Protein AF-A0A3B5LTK3-F1 (afdb_monomer)

pLDDT: mean 73.76, std 23.17, range [30.05, 98.69]

Sequence (297 aa):
FLFSELRKVPQKSETKRYSEIFRDFDNLDLSLISSGPSVISGFIPKCTEPTVMLMYSLTAQEADLALFRCEDGVETALQYAKMWCRYAKDLLAWMEKRISLGEFIKNLKQGGSREMMPLQYIYTMTLEQDIKNSLTSRRTSELLQNRCYQALADKRTEIDKWRREFKDQWARAQRKMSDAVTALKKAKHQYFQRCDELEKAKAVSAKAVDDTVGVKTLDKRRKSKDEAQSKVLETELLYRQCVSDAKLTQDELVKSKERIITHTRKLICQGDNLLKEVGRSPHYPLYPRPSRIRSEQ

InterPro domains:
  IPR027267 AH/BAR domain superfamily [G3DSA:1.20.1270.60] (59-283)
  IPR027267 AH/BAR domain superfamily [SSF103657] (73-278)
  IPR031160 F-BAR domain [PS51741] (61-297)
  IPR051025 Rho GTPase-activating [PTHR15228] (83-224)
  IPR054713 GMIP/FCHO2-like, FCH domain [PF22699] (115-278)

Solvent-accessible surface area (backbone atoms only — not comparable to full-atom values): 17145 Å² total; per-residue (Å²): 135,87,82,88,82,89,78,82,77,84,83,72,82,75,75,71,55,73,70,58,54,52,55,64,42,54,56,48,48,53,61,51,53,76,72,52,95,74,90,72,89,72,88,73,80,80,87,73,81,59,67,77,63,50,62,76,76,42,55,77,64,56,44,48,53,53,34,69,73,38,90,62,19,53,60,53,47,47,50,51,53,52,51,51,41,50,52,52,49,57,49,49,58,54,51,50,55,55,54,53,54,58,52,52,64,61,62,63,72,77,73,79,93,76,80,95,59,90,67,44,70,61,54,49,51,52,50,52,50,52,52,49,53,56,46,55,63,43,51,58,49,52,54,51,51,52,51,50,50,50,55,51,51,51,48,39,53,52,50,54,50,52,46,52,53,45,51,52,52,49,55,52,42,53,48,56,39,54,52,32,50,50,50,29,54,50,30,47,53,51,26,53,52,32,48,54,52,36,51,51,49,52,52,53,56,58,64,54,66,79,50,95,65,62,74,76,56,51,57,58,48,53,53,55,48,52,51,36,51,49,53,29,54,54,31,46,53,52,27,56,48,30,52,51,50,34,52,53,41,48,54,50,39,51,54,48,50,54,51,46,39,53,48,51,50,52,53,49,52,54,48,52,51,51,52,51,54,50,46,66,36,92,91,35,65,85,56,84,72,79,77,79,75,77,77,86,125

Organism: NCBI:txid32473

Structure (mmCIF, N/CA/C/O backbone):
data_AF-A0A3B5LTK3-F1
#
_entry.id   AF-A0A3B5LTK3-F1
#
loop_
_atom_site.group_PDB
_atom_site.id
_atom_site.type_symbol
_atom_site.label_atom_id
_atom_site.label_alt_id
_atom_site.label_comp_id
_atom_site.label_asym_id
_atom_site.label_entity_id
_atom_site.label_seq_id
_atom_site.pdbx_PDB_ins_code
_atom_site.Cartn_x
_atom_site.Cartn_y
_atom_site.Cartn_z
_atom_site.occupancy
_atom_site.B_iso_or_equiv
_atom_site.auth_seq_id
_atom_site.auth_comp_id
_atom_site.auth_asym_id
_atom_site.auth_atom_id
_atom_site.pdbx_PDB_model_num
ATOM 1 N N . PHE A 1 1 ? -9.628 51.840 33.825 1.00 31.70 1 PHE A N 1
ATOM 2 C CA . PHE A 1 1 ? -11.045 52.122 33.527 1.00 31.70 1 PHE A CA 1
ATOM 3 C C . PHE A 1 1 ? -11.586 50.923 32.754 1.00 31.70 1 PHE A C 1
ATOM 5 O O . PHE A 1 1 ? -11.123 50.700 31.649 1.00 31.70 1 PHE A O 1
ATOM 12 N N . LEU A 1 2 ? -12.188 49.946 33.452 1.00 30.95 2 LEU A N 1
ATOM 13 C CA . LEU A 1 2 ? -13.654 49.796 33.636 1.00 30.95 2 LEU A CA 1
ATOM 14 C C . LEU A 1 2 ? -14.313 49.431 32.286 1.00 30.95 2 LEU A C 1
ATOM 16 O O . LEU A 1 2 ? -14.145 50.182 31.342 1.00 30.95 2 LEU A O 1
ATOM 20 N N . PHE A 1 3 ? -15.030 48.324 32.076 1.00 30.97 3 PHE A N 1
ATOM 21 C CA . PHE A 1 3 ? -15.847 47.501 32.969 1.00 30.97 3 PHE A CA 1
ATOM 22 C C . PHE A 1 3 ? -16.008 46.072 32.413 1.00 30.97 3 PHE A C 1
ATOM 24 O O . PHE A 1 3 ? -15.847 45.812 31.224 1.00 30.97 3 PHE A O 1
ATOM 31 N N . SER A 1 4 ? -16.362 45.181 33.331 1.00 33.47 4 SER A N 1
ATOM 32 C CA . SER A 1 4 ? -16.766 43.784 33.207 1.00 33.47 4 SER A CA 1
ATOM 33 C C . SER A 1 4 ? -17.923 43.517 32.237 1.00 33.47 4 SER A C 1
ATOM 35 O O . SER A 1 4 ? -18.891 44.263 32.245 1.00 33.47 4 SER A O 1
ATOM 37 N N . GLU A 1 5 ? -17.922 42.347 31.589 1.00 33.16 5 GLU A N 1
ATOM 38 C CA . GLU A 1 5 ? -19.101 41.466 31.584 1.00 33.16 5 GLU A CA 1
ATOM 39 C C . GLU A 1 5 ? -18.699 39.989 31.450 1.00 33.16 5 GLU A C 1
ATOM 41 O O . GLU A 1 5 ? -18.224 39.499 30.425 1.00 33.16 5 GLU A O 1
ATOM 46 N N . LEU A 1 6 ? -18.922 39.278 32.553 1.00 37.50 6 LEU A N 1
ATOM 47 C CA . LEU A 1 6 ? -18.962 37.830 32.674 1.00 37.50 6 LEU A CA 1
ATOM 48 C C . LEU A 1 6 ? -20.130 37.283 31.844 1.00 37.50 6 LEU A C 1
ATOM 50 O O . LEU A 1 6 ? -21.267 37.265 32.315 1.00 37.50 6 LEU A O 1
ATOM 54 N N . ARG A 1 7 ? -19.859 36.740 30.654 1.00 33.72 7 ARG A N 1
ATOM 55 C CA . ARG A 1 7 ? -20.806 35.825 30.005 1.00 33.72 7 ARG A CA 1
ATOM 56 C C . ARG A 1 7 ? -20.523 34.399 30.476 1.00 33.72 7 ARG A C 1
ATOM 58 O O . ARG A 1 7 ? -19.663 33.702 29.945 1.00 33.72 7 ARG A O 1
ATOM 65 N N . LYS A 1 8 ? -21.248 33.983 31.520 1.00 34.81 8 LYS A N 1
ATOM 66 C CA . LYS A 1 8 ? -21.376 32.580 31.939 1.00 34.81 8 LYS A CA 1
ATOM 67 C C . LYS A 1 8 ? -21.872 31.753 30.748 1.00 34.81 8 LYS A C 1
ATOM 69 O O . LYS A 1 8 ? -23.017 31.907 30.331 1.00 34.81 8 LYS A O 1
ATOM 74 N N . VAL A 1 9 ? -21.032 30.865 30.224 1.00 32.25 9 VAL A N 1
ATOM 75 C CA . VAL A 1 9 ? -21.474 29.778 29.342 1.00 32.25 9 VAL A CA 1
ATOM 76 C C . VAL A 1 9 ? -22.051 28.681 30.242 1.00 32.25 9 VAL A C 1
ATOM 78 O O . VAL A 1 9 ? -21.341 28.216 31.137 1.00 32.25 9 VAL A O 1
ATOM 81 N N . PRO A 1 10 ? -23.317 28.261 30.078 1.00 32.16 10 PRO A N 1
ATOM 82 C CA . PRO A 1 10 ? -23.836 27.137 30.834 1.00 32.16 10 PRO A CA 1
ATOM 83 C C . PRO A 1 10 ? -23.205 25.857 30.281 1.00 32.16 10 PRO A C 1
ATOM 85 O O . PRO A 1 10 ? -23.542 25.394 29.193 1.00 32.16 10 PRO A O 1
ATOM 88 N N . GLN A 1 11 ? -22.282 25.280 31.045 1.00 37.75 11 GLN A N 1
ATOM 89 C CA . GLN A 1 11 ? -21.786 23.927 30.838 1.00 37.75 11 GLN A CA 1
ATOM 90 C C . GLN A 1 11 ? -22.917 22.957 31.222 1.00 37.75 11 GLN A C 1
ATOM 92 O O . GLN A 1 11 ? -23.017 22.507 32.360 1.00 37.75 11 GLN A O 1
ATOM 97 N N . LYS A 1 12 ? -23.835 22.684 30.289 1.00 30.05 12 LYS A N 1
ATOM 98 C CA . LYS A 1 12 ? -24.731 21.530 30.394 1.00 30.05 12 LYS A CA 1
ATOM 99 C C . LYS A 1 12 ? -24.005 20.337 29.788 1.00 30.05 12 LYS A C 1
ATOM 101 O O . LYS A 1 12 ? -23.939 20.187 28.573 1.00 30.05 12 LYS A O 1
ATOM 106 N N . SER A 1 13 ? -23.449 19.494 30.650 1.00 37.97 13 SER A N 1
ATOM 107 C CA . SER A 1 13 ? -23.173 18.098 30.333 1.00 37.97 13 SER A CA 1
ATOM 108 C C . SER A 1 13 ? -24.512 17.396 30.097 1.00 37.97 13 SER A C 1
ATOM 110 O O . SER A 1 13 ? -25.086 16.782 30.996 1.00 37.97 13 SER A O 1
ATOM 112 N N . GLU A 1 14 ? -25.056 17.529 28.886 1.00 35.44 14 GLU A N 1
ATOM 113 C CA . GLU A 1 14 ? -26.173 16.695 28.462 1.00 35.44 14 GLU A CA 1
ATOM 114 C C . GLU A 1 14 ? -25.676 15.254 28.437 1.00 35.44 14 GLU A C 1
ATOM 116 O O . GLU A 1 14 ? -24.938 14.810 27.559 1.00 35.44 14 GLU A O 1
ATOM 121 N N . THR A 1 15 ? -26.032 14.535 29.494 1.00 43.31 15 THR A N 1
ATOM 122 C CA . THR A 1 15 ? -25.840 13.098 29.581 1.00 43.31 15 THR A CA 1
ATOM 123 C C . THR A 1 15 ? -26.814 12.516 28.565 1.00 43.31 15 THR A C 1
ATOM 125 O O . THR A 1 15 ? -27.995 12.355 28.873 1.00 43.31 15 THR A O 1
ATOM 128 N N . LYS A 1 16 ? -26.347 12.327 27.320 1.00 37.22 16 LYS A N 1
ATOM 129 C CA . LYS A 1 16 ? -27.148 11.771 26.222 1.00 37.22 16 LYS A CA 1
ATOM 130 C C . LYS A 1 16 ? -27.915 10.558 26.740 1.00 37.22 16 LYS A C 1
ATOM 132 O O . LYS A 1 16 ? -27.330 9.671 27.371 1.00 37.22 16 LYS A O 1
ATOM 137 N N . ARG A 1 17 ? -29.230 10.525 26.505 1.00 45.47 17 ARG A N 1
ATOM 138 C CA . ARG A 1 17 ? -30.055 9.364 26.861 1.00 45.47 17 ARG A CA 1
ATOM 139 C C . ARG A 1 17 ? -29.463 8.138 26.167 1.00 45.47 17 ARG A C 1
ATOM 141 O O . ARG A 1 17 ? -29.093 8.219 25.000 1.00 45.47 17 ARG A O 1
ATOM 148 N N . TYR A 1 18 ? -29.432 6.999 26.861 1.00 44.84 18 TYR A N 1
ATOM 149 C CA . TYR A 1 18 ? -28.962 5.715 26.323 1.00 44.84 18 TYR A CA 1
ATOM 150 C C . TYR A 1 18 ? -29.466 5.459 24.883 1.00 44.84 18 TYR A C 1
ATOM 152 O O . TYR A 1 18 ? -28.689 5.055 24.028 1.00 44.84 18 TYR A O 1
ATOM 160 N N . SER A 1 19 ? -30.721 5.818 24.575 1.00 40.97 19 SER A N 1
ATOM 161 C CA . SER A 1 19 ? -31.354 5.722 23.246 1.00 40.97 19 SER A CA 1
ATOM 162 C C . SER A 1 19 ? -30.701 6.530 22.113 1.00 40.97 19 SER A C 1
ATOM 164 O O . SER A 1 19 ? -30.773 6.118 20.959 1.00 40.97 19 SER A O 1
ATOM 166 N N . GLU A 1 20 ? -30.088 7.677 22.402 1.00 46.59 20 GLU A N 1
ATOM 167 C CA . GLU A 1 20 ? -29.418 8.516 21.393 1.00 46.59 20 GLU A CA 1
ATOM 168 C C . GLU A 1 20 ? -28.028 7.983 21.057 1.00 46.59 20 GLU A C 1
ATOM 170 O O . GLU A 1 20 ? -27.613 8.023 19.902 1.00 46.59 20 GLU A O 1
ATOM 175 N N . ILE A 1 21 ? -27.355 7.390 22.049 1.00 54.25 21 ILE A N 1
ATOM 176 C CA . ILE A 1 21 ? -26.118 6.641 21.835 1.00 54.25 21 ILE A CA 1
ATOM 177 C C . ILE A 1 21 ? -26.410 5.477 20.879 1.00 54.25 21 ILE A C 1
ATOM 179 O O . ILE A 1 21 ? -25.727 5.340 19.877 1.00 54.25 21 ILE A O 1
ATOM 183 N N . PHE A 1 22 ? -27.475 4.699 21.094 1.00 47.91 22 PHE A N 1
ATOM 184 C CA . PHE A 1 22 ? -27.806 3.574 20.205 1.00 47.91 22 PHE A CA 1
ATOM 185 C C . PHE A 1 22 ? -28.017 3.978 18.731 1.00 47.91 22 PHE A C 1
ATOM 187 O O . PHE A 1 22 ? -27.517 3.292 17.844 1.00 47.91 22 PHE A O 1
ATOM 194 N N . ARG A 1 23 ? -28.660 5.123 18.450 1.00 53.34 23 ARG A N 1
ATOM 195 C CA . ARG A 1 23 ? -28.885 5.598 17.067 1.00 53.34 23 ARG A CA 1
ATOM 196 C C . ARG A 1 23 ? -27.625 6.103 16.367 1.00 53.34 23 ARG A C 1
ATOM 198 O O . ARG A 1 23 ? -27.423 5.799 15.193 1.00 53.34 23 ARG A O 1
ATOM 205 N N . ASP A 1 24 ? -26.778 6.850 17.073 1.00 48.75 24 ASP A N 1
ATOM 206 C CA . ASP A 1 24 ? -25.480 7.283 16.534 1.00 48.75 24 ASP A CA 1
ATOM 207 C C . ASP A 1 24 ? -24.588 6.059 16.218 1.00 48.75 24 ASP A C 1
ATOM 209 O O . ASP A 1 24 ? -23.753 6.100 15.313 1.00 48.75 24 ASP A O 1
ATOM 213 N N . PHE A 1 25 ? -24.793 4.953 16.942 1.00 50.06 25 PHE A N 1
ATOM 214 C CA . PHE A 1 25 ? -24.051 3.704 16.798 1.00 50.06 25 PHE A CA 1
ATOM 215 C C . PHE A 1 25 ? -24.537 2.800 15.661 1.00 50.06 25 PHE A C 1
ATOM 217 O O . PHE A 1 25 ? -23.684 2.279 14.949 1.00 50.06 25 PHE A O 1
ATOM 224 N N . ASP A 1 26 ? -25.844 2.637 15.438 1.00 49.34 26 ASP A N 1
ATOM 225 C CA . ASP A 1 26 ? -26.351 1.845 14.300 1.00 49.34 26 ASP A CA 1
ATOM 226 C C . ASP A 1 2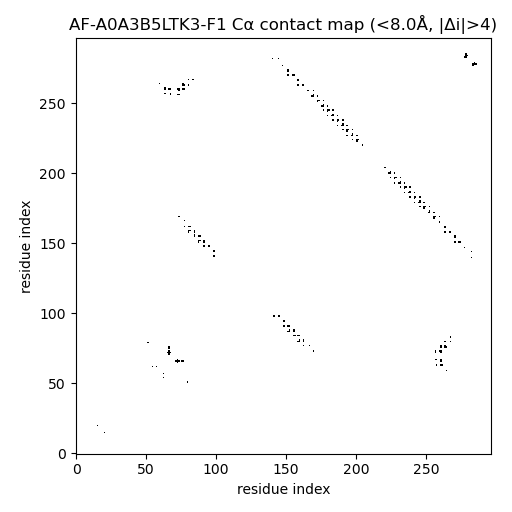6 ? -25.918 2.453 12.955 1.00 49.34 26 ASP A C 1
ATOM 228 O O . ASP A 1 26 ? -25.558 1.734 12.025 1.00 49.34 26 ASP A O 1
ATOM 232 N N . ASN A 1 27 ? -25.844 3.786 12.872 1.00 46.47 27 ASN A N 1
ATOM 233 C CA . ASN A 1 27 ? -25.298 4.484 11.706 1.00 46.47 27 ASN A CA 1
ATOM 234 C C . ASN A 1 27 ? -23.791 4.232 11.512 1.00 46.47 27 ASN A C 1
ATOM 236 O O . ASN A 1 27 ? -23.323 4.122 10.377 1.00 46.47 27 ASN A O 1
ATOM 240 N N . LEU A 1 28 ? -23.026 4.115 12.603 1.00 51.28 28 LEU A N 1
ATOM 241 C CA . LEU A 1 28 ? -21.598 3.800 12.545 1.00 51.28 28 LEU A CA 1
ATOM 242 C C . LEU A 1 28 ? -21.368 2.328 12.165 1.00 51.28 28 LEU A C 1
ATOM 244 O O . LEU A 1 28 ? -20.508 2.060 11.329 1.00 51.28 28 LEU A O 1
ATOM 248 N N . ASP A 1 29 ? -22.162 1.398 12.708 1.00 42.66 29 ASP A N 1
ATOM 249 C CA . ASP A 1 29 ? -22.140 -0.029 12.353 1.00 42.66 29 ASP A CA 1
ATOM 250 C C . ASP A 1 29 ? -22.522 -0.224 10.873 1.00 42.66 29 ASP A C 1
ATOM 252 O O . ASP A 1 29 ? -21.823 -0.932 10.160 1.00 42.66 29 ASP A O 1
ATOM 256 N N . LEU A 1 30 ? -23.536 0.477 10.350 1.00 41.12 30 LEU A N 1
ATOM 257 C CA . LEU A 1 30 ? -23.880 0.455 8.917 1.00 41.12 30 LEU A CA 1
ATOM 258 C C . LEU A 1 30 ? -22.741 0.989 8.030 1.00 41.12 30 LEU A C 1
ATOM 260 O O . LEU A 1 30 ? -22.470 0.421 6.971 1.00 41.12 30 LEU A O 1
ATOM 264 N N . SER A 1 31 ? -22.026 2.027 8.477 1.00 46.16 31 SER A N 1
ATOM 265 C CA . SER A 1 31 ? -20.853 2.543 7.756 1.00 46.16 31 SER A CA 1
ATOM 266 C C . SER A 1 31 ? -19.642 1.599 7.812 1.00 46.16 31 SER A C 1
ATOM 268 O O . SER A 1 31 ? -18.908 1.502 6.833 1.00 46.16 31 SER A O 1
ATOM 270 N N . LEU A 1 32 ? -19.461 0.858 8.916 1.00 43.69 32 LEU A N 1
ATOM 271 C CA . LEU A 1 32 ? -18.380 -0.121 9.092 1.00 43.69 32 LEU A CA 1
ATOM 272 C C . LEU A 1 32 ? -18.670 -1.454 8.386 1.00 43.69 32 LEU A C 1
ATOM 274 O O . LEU A 1 32 ? -17.754 -2.092 7.866 1.00 43.69 32 LEU A O 1
ATOM 278 N N . ILE A 1 33 ? -19.931 -1.892 8.370 1.00 40.25 33 ILE A N 1
ATOM 279 C CA . ILE A 1 33 ? -20.373 -3.147 7.746 1.00 40.25 33 ILE A CA 1
ATOM 280 C C . ILE A 1 33 ? -20.411 -3.004 6.222 1.00 40.25 33 ILE A C 1
ATOM 282 O O . ILE A 1 33 ? -20.095 -3.966 5.528 1.00 40.25 33 ILE A O 1
ATOM 286 N N . SER A 1 34 ? -20.648 -1.797 5.692 1.00 34.91 34 SER A N 1
ATOM 287 C CA . SER A 1 34 ? -20.418 -1.506 4.268 1.00 34.91 34 SER A CA 1
ATOM 288 C C . SER A 1 34 ? -18.948 -1.674 3.841 1.00 34.91 34 SER A C 1
ATOM 290 O O . SER A 1 34 ? -18.665 -1.636 2.647 1.00 34.91 34 SER A O 1
ATOM 292 N N . SER A 1 35 ? -18.023 -1.852 4.791 1.00 41.09 35 SER A N 1
ATOM 293 C CA . SER A 1 35 ? -16.591 -2.083 4.564 1.00 41.09 35 SER A CA 1
ATOM 294 C C . SER A 1 35 ? -16.089 -3.439 5.100 1.00 41.09 35 SER A C 1
ATOM 296 O O . SER A 1 35 ? -14.900 -3.590 5.379 1.00 41.09 35 SER A O 1
ATOM 298 N N . GLY A 1 36 ? -16.974 -4.434 5.273 1.00 32.59 36 GLY A N 1
ATOM 299 C CA . GLY A 1 36 ? -16.620 -5.789 5.721 1.00 32.59 36 GLY A CA 1
ATOM 300 C C . GLY A 1 36 ? -17.266 -6.898 4.872 1.00 32.59 36 GLY A C 1
ATOM 301 O O . GLY A 1 36 ? -18.391 -6.740 4.404 1.00 32.59 36 GLY A O 1
ATOM 302 N N . PRO A 1 37 ? -16.584 -8.043 4.669 1.00 46.62 37 PRO A N 1
ATOM 303 C CA . PRO A 1 37 ? -16.783 -8.888 3.500 1.00 46.62 37 PRO A CA 1
ATOM 304 C C . PRO A 1 37 ? -18.049 -9.732 3.638 1.00 46.62 37 PRO A C 1
ATOM 306 O O . PRO A 1 37 ? -18.109 -10.663 4.443 1.00 46.62 37 PRO A O 1
ATOM 309 N N . SER A 1 38 ? -19.052 -9.444 2.813 1.00 31.97 38 SER A N 1
ATOM 310 C CA . SER A 1 38 ? -20.119 -10.398 2.521 1.00 31.97 38 SER A CA 1
ATOM 311 C C . SER A 1 38 ? -19.840 -11.044 1.171 1.00 31.97 38 SER A C 1
ATOM 313 O O . SER A 1 38 ? -19.733 -10.403 0.131 1.00 31.97 38 SER A O 1
ATOM 315 N N . VAL A 1 39 ? -19.680 -12.358 1.243 1.00 37.47 39 VAL A N 1
ATOM 316 C CA . VAL A 1 39 ? -19.579 -13.297 0.138 1.00 37.47 39 VAL A CA 1
ATOM 317 C C . VAL A 1 39 ? -20.742 -13.068 -0.832 1.00 37.47 39 VAL A C 1
ATOM 319 O O . VAL A 1 39 ? -21.847 -13.545 -0.603 1.00 37.47 39 VAL A O 1
ATOM 322 N N . ILE A 1 40 ? -20.478 -12.380 -1.941 1.00 34.41 40 ILE A N 1
ATOM 323 C CA . ILE A 1 40 ? -21.217 -12.559 -3.193 1.00 34.41 40 ILE A CA 1
ATOM 324 C C . ILE A 1 40 ? -20.227 -13.147 -4.197 1.00 34.41 40 ILE A C 1
ATOM 326 O O . ILE A 1 40 ? -19.684 -12.493 -5.082 1.00 34.41 40 ILE A O 1
ATOM 330 N N . SER A 1 41 ? -19.975 -14.442 -4.016 1.00 37.84 41 SER A N 1
ATOM 331 C CA . SER A 1 41 ? -19.700 -15.317 -5.147 1.00 37.84 41 SER A CA 1
ATOM 332 C C . SER A 1 41 ? -21.018 -15.458 -5.905 1.00 37.84 41 SER A C 1
ATOM 334 O O . SER A 1 41 ? -21.901 -16.195 -5.473 1.00 37.84 41 SER A O 1
ATOM 336 N N . GLY A 1 42 ? -21.183 -14.701 -6.988 1.00 34.44 42 GLY A N 1
ATOM 337 C CA . GLY A 1 42 ? -22.351 -14.826 -7.855 1.00 34.44 42 GLY A CA 1
ATOM 338 C C . GLY A 1 42 ? -22.714 -13.530 -8.563 1.00 34.44 42 GLY A C 1
ATOM 339 O O . GLY A 1 42 ? -23.425 -12.705 -8.010 1.00 34.44 42 GLY A O 1
ATOM 340 N N . PHE A 1 43 ? -22.276 -13.418 -9.818 1.00 32.72 43 PHE A N 1
ATOM 341 C CA . PHE A 1 43 ? -22.734 -12.441 -10.813 1.00 32.72 43 PHE A CA 1
ATOM 342 C C . PHE A 1 43 ? -22.343 -10.973 -10.593 1.00 32.72 43 PHE A C 1
ATOM 344 O O . PHE A 1 43 ? -23.185 -10.098 -10.432 1.00 32.72 43 PHE A O 1
ATOM 351 N N . ILE A 1 44 ? -21.054 -10.680 -10.774 1.00 31.78 44 ILE A N 1
ATOM 352 C CA . ILE A 1 44 ? -20.633 -9.418 -11.398 1.00 31.78 44 ILE A CA 1
ATOM 353 C C . ILE A 1 44 ? -19.725 -9.799 -12.576 1.00 31.78 44 ILE A C 1
ATOM 355 O O . ILE A 1 44 ? -18.865 -10.670 -12.401 1.00 31.78 44 ILE A O 1
ATOM 359 N N . PRO A 1 45 ? -19.934 -9.254 -13.791 1.00 32.56 45 PRO A N 1
ATOM 360 C CA . PRO A 1 45 ? -19.179 -9.664 -14.966 1.00 32.56 45 PRO A CA 1
ATOM 361 C C . PRO A 1 45 ? -17.694 -9.456 -14.694 1.00 32.56 45 PRO A C 1
ATOM 363 O O . PRO A 1 45 ? -17.302 -8.420 -14.159 1.00 32.56 45 PRO A O 1
ATOM 366 N N . LYS A 1 46 ? -16.868 -10.436 -15.073 1.00 31.56 46 LYS A N 1
ATOM 367 C CA . LYS A 1 46 ? -15.422 -10.261 -15.234 1.00 31.56 46 LYS A CA 1
ATOM 368 C C . LYS A 1 46 ? -15.185 -8.882 -15.863 1.00 31.56 46 LYS A C 1
ATOM 370 O O . LYS A 1 46 ? -15.513 -8.691 -17.032 1.00 31.56 46 LYS A O 1
ATOM 375 N N . CYS A 1 47 ? -14.626 -7.937 -15.104 1.00 35.28 47 CYS A N 1
ATOM 376 C CA . CYS A 1 47 ? -14.112 -6.676 -15.639 1.00 35.28 47 CYS A CA 1
ATOM 377 C C . CYS A 1 47 ? -12.821 -6.969 -16.411 1.00 35.28 47 CYS A C 1
ATOM 379 O O . CYS A 1 47 ? -11.715 -6.596 -16.029 1.00 35.28 47 CYS A O 1
ATOM 381 N N . THR A 1 48 ? -12.975 -7.722 -17.491 1.00 45.03 48 THR A N 1
ATOM 382 C CA . THR A 1 48 ? -12.051 -7.773 -18.609 1.00 45.03 48 THR A CA 1
ATOM 383 C C . THR A 1 48 ? -12.309 -6.509 -19.422 1.00 45.03 48 THR A C 1
ATOM 385 O O . THR A 1 48 ? -13.370 -6.368 -20.014 1.00 45.03 48 THR A O 1
ATOM 388 N N . GLU A 1 49 ? -11.343 -5.590 -19.369 1.00 42.66 49 GLU A N 1
ATOM 389 C CA . GLU A 1 49 ? -11.145 -4.476 -20.310 1.00 42.66 49 GLU A CA 1
ATOM 390 C C . GLU A 1 49 ? -12.329 -3.500 -20.462 1.00 42.66 49 GLU A C 1
ATOM 392 O O . GLU A 1 49 ? -13.112 -3.586 -21.403 1.00 42.66 49 GLU A O 1
ATOM 397 N N . PRO A 1 50 ? -12.461 -2.528 -19.534 1.00 41.94 50 PRO A N 1
ATOM 398 C CA . PRO A 1 50 ? -12.381 -1.122 -19.975 1.00 41.94 50 PRO A CA 1
ATOM 399 C C . PRO A 1 50 ? -11.683 -0.147 -18.993 1.00 41.94 50 PRO A C 1
ATOM 401 O O . PRO A 1 50 ? -11.515 1.029 -19.315 1.00 41.94 50 PRO A O 1
ATOM 404 N N . THR A 1 51 ? -11.222 -0.587 -17.815 1.00 44.62 51 THR A N 1
ATOM 405 C CA . THR A 1 51 ? -10.644 0.325 -16.796 1.00 44.62 51 THR A CA 1
ATOM 406 C C . THR A 1 51 ? -9.274 0.888 -17.196 1.00 44.62 51 THR A C 1
ATOM 408 O O . THR A 1 51 ? -8.969 2.045 -16.921 1.00 44.62 51 THR A O 1
ATOM 411 N N . VAL A 1 52 ? -8.457 0.099 -17.902 1.00 45.31 52 VAL A N 1
ATOM 412 C CA . VAL A 1 52 ? -7.139 0.541 -18.402 1.00 45.31 52 VAL A CA 1
ATOM 413 C C . VAL A 1 52 ? -7.241 1.628 -19.478 1.00 45.31 52 VAL A C 1
ATOM 415 O O . VAL A 1 52 ? -6.372 2.491 -19.549 1.00 45.31 52 VAL A O 1
ATOM 418 N N . MET A 1 53 ? -8.321 1.625 -20.267 1.00 39.97 53 MET A N 1
ATOM 419 C CA . MET A 1 53 ? -8.601 2.637 -21.296 1.00 39.97 53 MET A CA 1
ATOM 420 C C . MET A 1 53 ? -9.081 3.957 -20.675 1.00 39.97 53 MET A C 1
ATOM 422 O O . MET A 1 53 ? -8.634 5.026 -21.079 1.00 39.97 53 MET A O 1
ATOM 426 N N . LEU A 1 54 ? -9.908 3.892 -19.625 1.00 41.81 54 LEU A N 1
ATOM 427 C CA . LEU A 1 54 ? -10.359 5.075 -18.879 1.00 41.81 54 LEU A CA 1
ATOM 428 C C . LEU A 1 54 ? -9.208 5.823 -18.189 1.00 41.81 54 LEU A C 1
ATOM 430 O O . LEU A 1 54 ? -9.233 7.048 -18.106 1.00 41.81 54 LEU A O 1
ATOM 434 N N . MET A 1 55 ? -8.158 5.121 -17.756 1.00 46.94 55 MET A N 1
ATOM 435 C CA . MET A 1 55 ? -7.025 5.756 -17.074 1.00 46.94 55 MET A CA 1
ATOM 436 C C . MET A 1 55 ? -6.180 6.670 -17.983 1.00 46.94 55 MET A C 1
ATOM 438 O O . MET A 1 55 ? -5.457 7.522 -17.471 1.00 46.94 55 MET A O 1
ATOM 442 N N . TYR A 1 56 ? -6.286 6.530 -19.311 1.00 47.44 56 TYR A N 1
ATOM 443 C CA . TYR A 1 56 ? -5.609 7.397 -20.285 1.00 47.44 56 TYR A CA 1
ATOM 444 C C . TYR A 1 56 ? -6.444 8.616 -20.722 1.00 47.44 56 TYR A C 1
ATOM 446 O O . TYR A 1 56 ? -5.883 9.533 -21.323 1.00 47.44 56 TYR A O 1
ATOM 454 N N . SER A 1 57 ? -7.749 8.652 -20.419 1.00 45.72 57 SER A N 1
ATOM 455 C CA . SER A 1 57 ? -8.663 9.749 -20.795 1.00 45.72 57 SER A CA 1
ATOM 456 C C . SER A 1 57 ? -9.101 10.636 -19.626 1.00 45.72 57 SER A C 1
ATOM 458 O O . SER A 1 57 ? -9.669 11.698 -19.863 1.00 45.72 57 SER A O 1
ATOM 460 N N . LEU A 1 58 ? -8.832 10.231 -18.382 1.00 58.72 58 LEU A N 1
ATOM 461 C CA . LEU A 1 58 ? -9.089 11.030 -17.184 1.00 58.72 58 LEU A CA 1
ATOM 462 C C . LEU A 1 58 ? -7.877 11.900 -16.832 1.00 58.72 58 LEU A C 1
ATOM 464 O O . LEU A 1 58 ? -6.722 11.504 -17.014 1.00 58.72 58 LEU A O 1
ATOM 468 N N . THR A 1 59 ? -8.126 13.073 -16.252 1.00 72.75 59 THR A N 1
ATOM 469 C CA . THR A 1 59 ? -7.058 13.827 -15.592 1.00 72.75 59 THR A CA 1
ATOM 470 C C . THR A 1 59 ? -6.495 13.016 -14.420 1.00 72.75 59 THR A C 1
ATOM 472 O O . THR A 1 59 ? -7.170 12.180 -13.815 1.00 72.75 59 THR A O 1
ATOM 475 N N . ALA A 1 60 ? -5.237 13.273 -14.057 1.00 74.81 60 ALA A N 1
ATOM 476 C CA . ALA A 1 60 ? -4.562 12.539 -12.986 1.00 74.81 60 ALA A CA 1
ATOM 477 C C . ALA A 1 60 ? -5.320 12.570 -11.640 1.00 74.81 60 ALA A C 1
ATOM 479 O O . ALA A 1 60 ? -5.238 11.610 -10.881 1.00 74.81 60 ALA A O 1
ATOM 480 N N . GLN A 1 61 ? -6.054 13.652 -11.355 1.00 77.06 61 GLN A N 1
ATOM 481 C CA . GLN A 1 61 ? -6.891 13.769 -10.158 1.00 77.06 61 GLN A CA 1
ATOM 482 C C . GLN A 1 61 ? -8.177 12.945 -10.256 1.00 77.06 61 GLN A C 1
ATOM 484 O O . GLN A 1 61 ? -8.564 12.314 -9.278 1.00 77.06 61 GLN A O 1
ATOM 489 N N . GLU A 1 62 ? -8.831 12.909 -11.416 1.00 82.44 62 GLU A N 1
ATOM 490 C CA . GLU A 1 62 ? -10.054 12.122 -11.604 1.00 82.44 62 GLU A CA 1
ATOM 491 C C . GLU A 1 62 ? -9.771 10.618 -11.515 1.00 82.44 62 GLU A C 1
ATOM 493 O O . GLU A 1 62 ? -10.555 9.881 -10.919 1.00 82.44 62 GLU A O 1
ATOM 498 N N . ALA A 1 63 ? -8.631 10.165 -12.048 1.00 78.50 63 ALA A N 1
ATOM 499 C CA . ALA A 1 63 ? -8.202 8.773 -11.934 1.00 78.50 63 ALA A CA 1
ATOM 500 C C . ALA A 1 63 ? -7.933 8.372 -10.471 1.00 78.50 63 ALA A C 1
ATOM 502 O O . ALA A 1 63 ? -8.379 7.310 -10.033 1.00 78.50 63 ALA A O 1
ATOM 503 N N . ASP A 1 64 ? -7.262 9.236 -9.698 1.00 84.69 64 ASP A N 1
ATOM 504 C CA . ASP A 1 64 ? -7.032 9.012 -8.265 1.00 84.69 64 ASP A CA 1
ATOM 505 C C . ASP A 1 64 ? -8.367 8.951 -7.501 1.00 84.69 64 ASP A C 1
ATOM 507 O O . ASP A 1 64 ? -8.599 8.013 -6.741 1.00 84.69 64 ASP A O 1
ATOM 511 N N . LEU A 1 65 ? -9.286 9.892 -7.756 1.00 86.88 65 LEU A N 1
ATOM 512 C CA . LEU A 1 65 ? -10.614 9.921 -7.129 1.00 86.88 65 LEU A CA 1
ATOM 513 C C . LEU A 1 65 ? -11.449 8.677 -7.454 1.00 86.88 65 LEU A C 1
ATOM 515 O O . LEU A 1 65 ? -12.125 8.148 -6.568 1.00 86.88 65 LEU A O 1
ATOM 519 N N . ALA A 1 66 ? -11.406 8.196 -8.699 1.00 87.25 66 ALA A N 1
ATOM 520 C CA . ALA A 1 66 ? -12.077 6.960 -9.089 1.00 87.25 66 ALA A CA 1
ATOM 521 C C . ALA A 1 66 ? -11.529 5.764 -8.294 1.00 87.25 66 ALA A C 1
ATOM 523 O O . ALA A 1 66 ? -12.300 5.010 -7.702 1.00 87.25 66 ALA A O 1
ATOM 524 N N . LEU A 1 67 ? -10.201 5.645 -8.188 1.00 86.69 67 LEU A N 1
ATOM 525 C CA . LEU A 1 67 ? -9.554 4.583 -7.416 1.00 86.69 67 LEU A CA 1
ATOM 526 C C . LEU A 1 67 ? -9.802 4.714 -5.904 1.00 86.69 67 LEU A C 1
ATOM 528 O O . LEU A 1 67 ? -9.915 3.703 -5.215 1.00 86.69 67 LEU A O 1
ATOM 532 N N . PHE A 1 68 ? -9.946 5.924 -5.360 1.00 87.31 68 PHE A N 1
ATOM 533 C CA . PHE A 1 68 ? -10.296 6.109 -3.946 1.00 87.31 68 PHE A CA 1
ATOM 534 C C . PHE A 1 68 ? -11.693 5.588 -3.614 1.00 87.31 68 PHE A C 1
ATOM 536 O O . PHE A 1 68 ? -11.884 5.017 -2.537 1.00 87.31 68 PHE A O 1
ATOM 543 N N . ARG A 1 69 ? -12.643 5.735 -4.543 1.00 88.94 69 ARG A N 1
ATOM 544 C CA . ARG A 1 69 ? -14.032 5.280 -4.383 1.00 88.94 69 ARG A CA 1
ATOM 545 C C . ARG A 1 69 ? -14.193 3.767 -4.535 1.00 88.94 69 ARG A C 1
ATOM 547 O O . ARG A 1 69 ? -15.119 3.208 -3.961 1.00 88.94 69 ARG A O 1
ATOM 554 N N . CYS A 1 70 ? -13.307 3.103 -5.273 1.00 89.44 70 CYS A N 1
ATOM 555 C CA . CYS A 1 70 ? -13.333 1.649 -5.434 1.00 89.44 70 CYS A CA 1
ATOM 556 C C . CYS A 1 70 ? -12.763 0.935 -4.204 1.00 89.44 70 CYS A C 1
ATOM 558 O O . CYS A 1 70 ? -11.690 1.306 -3.733 1.00 89.44 70 CYS A O 1
ATOM 560 N N . GLU A 1 71 ? -13.423 -0.121 -3.721 1.00 88.56 71 GLU A N 1
ATOM 561 C CA . GLU A 1 71 ? -12.938 -0.945 -2.600 1.00 88.56 71 GLU A CA 1
ATOM 562 C C . GLU A 1 71 ? -11.526 -1.496 -2.885 1.00 88.56 71 GLU A C 1
ATOM 564 O O . GLU A 1 71 ? -10.591 -1.180 -2.149 1.00 88.56 71 GLU A O 1
ATOM 569 N N . ASP A 1 72 ? -11.340 -2.117 -4.056 1.00 91.88 72 ASP A N 1
ATOM 570 C CA . ASP A 1 72 ? -10.068 -2.680 -4.549 1.00 91.88 72 ASP A CA 1
ATOM 571 C C . ASP A 1 72 ? -9.183 -1.664 -5.308 1.00 91.88 72 ASP A C 1
ATOM 573 O O . ASP A 1 72 ? -8.444 -1.993 -6.249 1.00 91.88 72 ASP A O 1
ATOM 577 N N . GLY A 1 73 ? -9.292 -0.377 -4.973 1.00 92.94 73 GLY A N 1
ATOM 578 C CA . GLY A 1 73 ? -8.577 0.692 -5.678 1.00 92.94 73 GLY A CA 1
ATOM 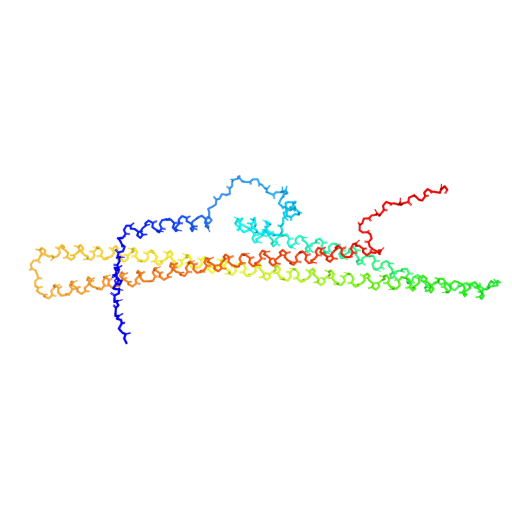579 C C . GLY A 1 73 ? -7.052 0.575 -5.594 1.00 92.94 73 GLY A C 1
ATOM 580 O O . GLY A 1 73 ? -6.347 0.818 -6.577 1.00 92.94 73 GLY A O 1
ATOM 581 N N . VAL A 1 74 ? -6.532 0.162 -4.433 1.00 96.81 74 VAL A N 1
ATOM 582 C CA . VAL A 1 74 ? -5.087 -0.025 -4.221 1.00 96.81 74 VAL A CA 1
ATOM 583 C C . VAL A 1 74 ? -4.584 -1.198 -5.050 1.00 96.81 74 VAL A C 1
ATOM 585 O O . VAL A 1 74 ? -3.588 -1.081 -5.764 1.00 96.81 74 VAL A O 1
ATOM 588 N N . GLU A 1 75 ? -5.295 -2.319 -5.006 1.00 96.75 75 GLU A N 1
ATOM 589 C CA . GLU A 1 75 ? -5.010 -3.526 -5.767 1.00 96.75 75 GLU A CA 1
ATOM 590 C C . GLU A 1 75 ? -4.983 -3.208 -7.259 1.00 96.75 75 GLU A C 1
ATOM 592 O O . GLU A 1 75 ? -4.020 -3.562 -7.938 1.00 96.75 75 GLU A O 1
ATOM 597 N N . THR A 1 76 ? -5.982 -2.476 -7.751 1.00 94.19 76 THR A N 1
ATOM 598 C CA . THR A 1 76 ? -6.080 -2.055 -9.153 1.00 94.19 76 THR A CA 1
ATOM 599 C C . THR A 1 76 ? -4.869 -1.216 -9.573 1.00 94.19 76 THR A C 1
ATOM 601 O O . THR A 1 76 ? -4.223 -1.527 -10.579 1.00 94.19 76 THR A O 1
ATOM 604 N N . ALA A 1 77 ? -4.487 -0.212 -8.776 1.00 94.88 77 ALA A N 1
ATOM 605 C CA . ALA A 1 77 ? -3.305 0.611 -9.043 1.00 94.88 77 ALA A CA 1
ATOM 606 C C . ALA A 1 77 ? -2.009 -0.224 -9.065 1.00 94.88 77 ALA A C 1
ATOM 608 O O . ALA A 1 77 ? -1.180 -0.095 -9.972 1.00 94.88 77 ALA A O 1
ATOM 609 N N . LEU A 1 78 ? -1.839 -1.130 -8.097 1.00 96.88 78 LEU A N 1
ATOM 610 C CA . LEU A 1 78 ? -0.662 -1.996 -8.005 1.00 96.88 78 LEU A CA 1
ATOM 611 C C . LEU A 1 78 ? -0.614 -3.050 -9.121 1.00 96.88 78 LEU A C 1
ATOM 613 O O . LEU A 1 78 ? 0.479 -3.399 -9.579 1.00 96.88 78 LEU A O 1
ATOM 617 N N . GLN A 1 79 ? -1.761 -3.559 -9.587 1.00 96.38 79 GLN A N 1
ATOM 618 C CA . GLN A 1 79 ? -1.819 -4.429 -10.765 1.00 96.38 79 GLN A CA 1
ATOM 619 C C . GLN A 1 79 ? -1.410 -3.671 -12.022 1.00 96.38 79 GLN A C 1
ATOM 621 O O . GLN A 1 79 ? -0.634 -4.197 -12.821 1.00 96.38 79 GLN A O 1
ATOM 626 N N . TYR A 1 80 ? -1.852 -2.425 -12.177 1.00 92.94 80 TYR A N 1
ATOM 627 C CA . TYR A 1 80 ? -1.433 -1.606 -13.305 1.00 92.94 80 TYR A CA 1
ATOM 628 C C . TYR A 1 80 ? 0.084 -1.361 -13.306 1.00 92.94 80 TYR A C 1
ATOM 630 O O . TYR A 1 80 ? 0.746 -1.602 -14.316 1.00 92.94 80 TYR A O 1
ATOM 638 N N . ALA A 1 81 ? 0.678 -1.040 -12.152 1.00 96.25 81 ALA A N 1
ATOM 639 C CA . ALA A 1 81 ? 2.135 -0.952 -12.020 1.00 96.25 81 ALA A CA 1
ATOM 640 C C . ALA A 1 81 ? 2.848 -2.274 -12.374 1.00 96.25 81 ALA A C 1
ATOM 642 O O . ALA A 1 81 ? 3.897 -2.272 -13.017 1.00 96.25 81 ALA A O 1
ATOM 643 N N . LYS A 1 82 ? 2.274 -3.428 -12.002 1.00 97.25 82 LYS A N 1
ATOM 644 C CA . LYS A 1 82 ? 2.806 -4.750 -12.378 1.00 97.25 82 LYS A CA 1
ATOM 645 C C . LYS A 1 82 ? 2.778 -4.964 -13.895 1.00 97.25 82 LYS A C 1
ATOM 647 O O . LYS A 1 82 ? 3.751 -5.482 -14.445 1.00 97.25 82 LYS A O 1
ATOM 652 N N . MET A 1 83 ? 1.686 -4.584 -14.559 1.00 95.88 83 MET A N 1
ATOM 653 C CA . MET A 1 83 ? 1.562 -4.662 -16.018 1.00 95.88 83 MET A CA 1
ATOM 654 C C . MET A 1 83 ? 2.586 -3.759 -16.708 1.00 95.88 83 MET A C 1
ATOM 656 O O . MET A 1 83 ? 3.280 -4.222 -17.611 1.00 95.88 83 MET A O 1
ATOM 660 N N . TRP A 1 84 ? 2.768 -2.532 -16.213 1.00 95.75 84 TRP A N 1
ATOM 661 C CA . TRP A 1 84 ? 3.797 -1.614 -16.703 1.00 95.75 84 TRP A CA 1
ATOM 662 C C . TRP A 1 84 ? 5.202 -2.226 -16.600 1.00 95.75 84 TRP A C 1
ATOM 664 O O . TRP A 1 84 ? 5.951 -2.254 -17.575 1.00 95.75 84 TRP A O 1
ATOM 674 N N . CYS A 1 85 ? 5.549 -2.818 -15.451 1.00 96.62 85 CYS A N 1
ATOM 675 C CA . CYS A 1 85 ? 6.844 -3.480 -15.267 1.00 96.62 85 CYS A CA 1
ATOM 676 C C . CYS A 1 85 ? 7.051 -4.683 -16.197 1.00 96.62 85 CYS A C 1
ATOM 678 O O . CYS A 1 85 ? 8.190 -4.963 -16.581 1.00 96.62 85 CYS A O 1
ATOM 680 N N . ARG A 1 86 ? 5.980 -5.407 -16.547 1.00 95.25 86 ARG A N 1
ATOM 681 C CA . ARG A 1 86 ? 6.033 -6.499 -17.528 1.00 95.25 86 ARG A CA 1
ATOM 682 C C . ARG A 1 86 ? 6.291 -5.955 -18.930 1.00 95.25 86 ARG A C 1
ATOM 684 O O . ARG A 1 86 ? 7.232 -6.408 -19.569 1.00 95.25 86 ARG A O 1
ATOM 691 N N . TYR A 1 87 ? 5.542 -4.938 -19.345 1.00 92.94 87 TYR A N 1
ATOM 692 C CA . TYR A 1 87 ? 5.754 -4.262 -20.623 1.00 92.94 87 TYR A CA 1
ATOM 693 C C . TYR A 1 87 ? 7.192 -3.735 -20.761 1.00 92.94 87 TYR A C 1
ATOM 695 O O . TYR A 1 87 ? 7.877 -4.033 -21.738 1.00 92.94 87 TYR A O 1
ATOM 703 N N . ALA A 1 88 ? 7.701 -3.034 -19.743 1.00 93.31 88 ALA A N 1
ATOM 704 C CA . ALA A 1 88 ? 9.073 -2.534 -19.738 1.00 93.31 88 ALA A CA 1
ATOM 705 C C . ALA A 1 88 ? 10.113 -3.666 -19.805 1.00 93.31 88 ALA A C 1
ATOM 707 O O . ALA A 1 88 ? 11.149 -3.508 -20.443 1.00 93.31 88 ALA A O 1
ATOM 708 N N . LYS A 1 89 ? 9.853 -4.821 -19.176 1.00 94.25 89 LYS A N 1
ATOM 709 C CA . LYS A 1 89 ? 10.737 -5.994 -19.260 1.00 94.25 89 LYS A CA 1
ATOM 710 C C . LYS A 1 89 ? 10.809 -6.530 -20.689 1.00 94.25 89 LYS A C 1
ATOM 712 O O . LYS A 1 89 ? 11.906 -6.805 -21.167 1.00 94.25 89 LYS A O 1
ATOM 717 N N . ASP A 1 90 ? 9.663 -6.667 -21.346 1.00 91.81 90 ASP A N 1
ATOM 718 C CA . ASP A 1 90 ? 9.588 -7.183 -22.713 1.00 91.81 90 ASP A CA 1
ATOM 719 C C . ASP A 1 90 ? 10.277 -6.217 -23.695 1.00 91.81 90 ASP A C 1
ATOM 721 O O . ASP A 1 90 ? 11.033 -6.647 -24.570 1.00 91.81 90 ASP A O 1
ATOM 725 N N . LEU A 1 91 ? 10.120 -4.904 -23.483 1.00 89.94 91 LEU A N 1
ATOM 726 C CA . LEU A 1 91 ? 10.826 -3.875 -24.247 1.00 89.94 91 LEU A CA 1
ATOM 727 C C . LEU A 1 91 ? 12.347 -3.923 -24.030 1.00 89.94 91 LEU A C 1
ATOM 729 O O . LEU A 1 91 ? 13.099 -3.887 -25.001 1.00 89.94 91 LEU A O 1
ATOM 733 N N . LEU A 1 92 ? 12.811 -4.049 -22.783 1.00 90.62 92 LEU A N 1
ATOM 734 C CA . LEU A 1 92 ? 14.239 -4.191 -22.471 1.00 90.62 92 LEU A CA 1
ATOM 735 C C . LEU A 1 92 ? 14.837 -5.434 -23.140 1.00 90.62 92 LEU A C 1
ATOM 737 O O . LEU A 1 92 ? 15.891 -5.333 -23.758 1.00 90.62 92 LEU A O 1
ATOM 741 N N . ALA A 1 93 ? 14.143 -6.575 -23.102 1.00 90.44 93 ALA A N 1
ATOM 742 C CA . ALA A 1 93 ? 14.596 -7.797 -23.769 1.00 90.44 93 ALA A CA 1
ATOM 743 C C . ALA A 1 93 ? 14.710 -7.625 -25.297 1.00 90.44 93 ALA A C 1
ATOM 745 O O . ALA A 1 93 ? 15.605 -8.184 -25.934 1.00 90.44 93 ALA A O 1
ATOM 746 N N . TRP A 1 94 ? 13.818 -6.838 -25.907 1.00 87.31 94 TRP A N 1
ATOM 747 C CA . TRP A 1 94 ? 13.932 -6.470 -27.319 1.00 87.31 94 TRP A CA 1
ATOM 748 C C . TRP A 1 94 ? 15.126 -5.535 -27.587 1.00 87.31 94 TRP A C 1
ATOM 750 O O . TRP A 1 94 ? 15.862 -5.747 -28.554 1.00 87.31 94 TRP A O 1
ATOM 760 N N . MET A 1 95 ? 15.357 -4.538 -26.725 1.00 85.38 95 MET A N 1
ATOM 761 C CA . MET A 1 95 ? 16.505 -3.625 -26.829 1.00 85.38 95 MET A CA 1
ATOM 762 C C . MET A 1 95 ? 17.843 -4.368 -26.684 1.00 85.38 95 MET A C 1
ATOM 764 O O . MET A 1 95 ? 18.765 -4.111 -27.452 1.00 85.38 95 MET A O 1
ATOM 768 N N . GLU A 1 96 ? 17.934 -5.332 -25.766 1.00 83.88 96 GLU A N 1
ATOM 769 C CA . GLU A 1 96 ? 19.128 -6.155 -25.539 1.00 83.88 96 GLU A CA 1
ATOM 770 C C . GLU A 1 96 ? 19.520 -6.947 -26.798 1.00 83.88 96 GLU A C 1
ATOM 772 O O . GLU A 1 96 ? 20.664 -6.876 -27.244 1.00 83.88 96 GLU A O 1
ATOM 777 N N . LYS A 1 97 ? 18.549 -7.583 -27.476 1.00 79.94 97 LYS A N 1
ATOM 778 C CA . LYS A 1 97 ? 18.784 -8.274 -28.762 1.00 79.94 97 LYS A CA 1
ATOM 779 C C . LYS A 1 97 ? 19.344 -7.347 -29.846 1.00 79.94 97 LYS A C 1
ATOM 781 O O . LYS A 1 97 ? 20.176 -7.768 -30.649 1.00 79.94 97 LYS A O 1
ATOM 786 N N . ARG A 1 98 ? 18.885 -6.091 -29.892 1.00 71.56 98 ARG A N 1
ATOM 787 C CA . ARG A 1 98 ? 19.386 -5.080 -30.841 1.00 71.56 98 ARG A CA 1
ATOM 788 C C . ARG A 1 98 ? 20.829 -4.681 -30.538 1.00 71.56 98 ARG A C 1
ATOM 790 O O . ARG A 1 98 ? 21.610 -4.545 -31.478 1.00 71.56 98 ARG A O 1
ATOM 797 N N . ILE A 1 99 ? 21.175 -4.529 -29.260 1.00 72.06 99 ILE A N 1
ATOM 798 C CA . ILE A 1 99 ? 22.541 -4.214 -28.822 1.00 72.06 99 ILE A CA 1
ATOM 799 C C . ILE A 1 99 ? 23.491 -5.361 -29.208 1.00 72.0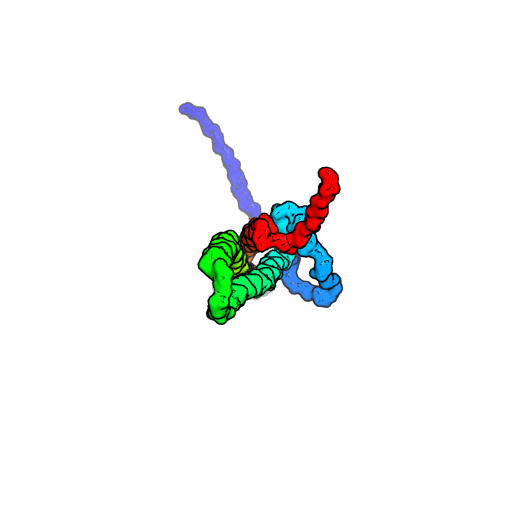6 99 ILE A C 1
ATOM 801 O O . ILE A 1 99 ? 24.492 -5.117 -29.881 1.00 72.06 99 ILE A O 1
ATOM 805 N N . SER A 1 100 ? 23.132 -6.617 -28.915 1.00 69.19 100 SER A N 1
ATOM 806 C CA . SER A 1 100 ? 23.965 -7.789 -29.244 1.00 69.19 100 SER A CA 1
ATOM 807 C C . SER A 1 100 ? 24.204 -7.978 -30.752 1.00 69.19 100 SER A C 1
ATOM 809 O O . SER A 1 100 ? 25.286 -8.396 -31.167 1.00 69.19 100 SER A O 1
ATOM 811 N N . LEU A 1 101 ? 23.231 -7.639 -31.607 1.00 62.53 101 LEU A N 1
ATOM 812 C CA . LEU A 1 101 ? 23.401 -7.702 -33.067 1.00 62.53 101 LEU A CA 1
ATOM 813 C C . LEU A 1 101 ? 24.436 -6.677 -33.578 1.00 62.53 101 LEU A C 1
ATOM 815 O O . LEU A 1 101 ? 25.181 -6.957 -34.520 1.00 62.53 101 LEU A O 1
ATOM 819 N N . GLY A 1 102 ? 24.519 -5.502 -32.943 1.00 60.69 102 GLY A N 1
ATOM 820 C CA . GLY A 1 102 ? 25.543 -4.496 -33.243 1.00 60.69 102 GLY A CA 1
ATOM 821 C C . GLY A 1 102 ? 26.965 -4.994 -32.955 1.00 60.69 102 GLY A C 1
ATOM 822 O O . GLY A 1 102 ? 27.887 -4.740 -33.739 1.00 60.69 102 GLY A O 1
ATOM 823 N N . GLU A 1 103 ? 27.128 -5.767 -31.879 1.00 60.91 103 GLU A N 1
ATOM 824 C CA . GLU A 1 103 ? 28.400 -6.381 -31.482 1.00 60.91 103 GLU A CA 1
ATOM 825 C C . GLU A 1 103 ? 28.823 -7.521 -32.423 1.00 60.91 103 GLU A C 1
ATOM 827 O O . GLU A 1 103 ? 29.996 -7.615 -32.785 1.00 60.91 103 GLU A O 1
ATOM 832 N N . PHE A 1 104 ? 27.884 -8.333 -32.919 1.00 56.69 104 PHE A N 1
ATOM 833 C CA . PHE A 1 104 ? 28.177 -9.397 -33.890 1.00 56.69 104 PHE A CA 1
ATOM 834 C C . PHE A 1 104 ? 28.807 -8.857 -35.191 1.00 56.69 104 PHE A C 1
ATOM 836 O O . PHE A 1 104 ? 29.820 -9.372 -35.666 1.00 56.69 104 PHE A O 1
ATOM 843 N N . ILE A 1 105 ? 28.285 -7.745 -35.724 1.00 58.12 105 ILE A N 1
ATOM 844 C CA . ILE A 1 105 ? 28.826 -7.079 -36.925 1.00 58.12 105 ILE A CA 1
ATOM 845 C C . ILE A 1 105 ? 30.230 -6.500 -36.669 1.00 58.12 105 ILE A C 1
ATOM 847 O O . ILE A 1 105 ? 31.038 -6.378 -37.590 1.00 58.12 105 ILE A O 1
ATOM 851 N N . LYS A 1 106 ? 30.553 -6.130 -35.422 1.00 56.91 106 LYS A N 1
ATOM 852 C CA . LYS A 1 106 ? 31.902 -5.689 -35.031 1.00 56.91 106 LYS A CA 1
ATOM 853 C C . LYS A 1 106 ? 32.907 -6.847 -35.080 1.00 56.91 106 LYS A C 1
ATOM 855 O O . LYS A 1 106 ? 34.036 -6.623 -35.507 1.00 56.91 106 LYS A O 1
ATOM 860 N N . ASN A 1 107 ? 32.487 -8.057 -34.712 1.00 55.12 107 ASN A N 1
ATOM 861 C CA . ASN A 1 107 ? 33.345 -9.246 -34.660 1.00 55.12 107 ASN A CA 1
ATOM 862 C C . ASN A 1 107 ? 33.625 -9.853 -36.046 1.00 55.12 107 ASN A C 1
ATOM 864 O O . ASN A 1 107 ? 34.702 -10.404 -36.260 1.00 55.12 107 ASN A O 1
ATOM 868 N N . LEU A 1 108 ? 32.733 -9.662 -37.027 1.00 54.38 108 LEU A N 1
ATOM 869 C CA . LEU A 1 108 ? 32.968 -10.069 -38.424 1.00 54.38 108 LEU A CA 1
ATOM 870 C C . LEU A 1 108 ? 34.136 -9.315 -39.105 1.00 54.38 108 LEU A C 1
ATOM 872 O O . LEU A 1 108 ? 34.595 -9.722 -40.167 1.00 54.38 108 LEU A O 1
ATOM 876 N N . LYS A 1 109 ? 34.625 -8.216 -38.510 1.00 53.50 109 LYS A N 1
ATOM 877 C CA . LYS A 1 109 ? 35.680 -7.349 -39.070 1.00 53.50 109 LYS A CA 1
ATOM 878 C C . LYS A 1 109 ? 37.109 -7.879 -38.899 1.00 53.50 109 LYS A C 1
ATOM 880 O O . LYS A 1 109 ? 38.033 -7.237 -39.383 1.00 53.50 109 LYS A O 1
ATOM 885 N N . GLN A 1 110 ? 37.311 -8.998 -38.201 1.00 52.41 110 GLN A N 1
ATOM 886 C CA . GLN A 1 110 ? 38.652 -9.537 -37.925 1.00 52.41 110 GLN A CA 1
ATOM 887 C C . GLN A 1 110 ? 39.116 -10.623 -38.912 1.00 52.41 110 GLN A C 1
ATOM 889 O O . GLN A 1 110 ? 40.257 -11.064 -38.827 1.00 52.41 110 GLN A O 1
ATOM 894 N N . GLY A 1 111 ? 38.272 -11.049 -39.859 1.00 49.12 111 GLY A N 1
ATOM 895 C CA . GLY A 1 111 ? 38.609 -12.110 -40.812 1.00 49.12 111 GLY A CA 1
ATOM 896 C C . GLY A 1 111 ? 38.660 -11.611 -42.250 1.00 49.12 111 GLY A C 1
ATOM 897 O O . GLY A 1 111 ? 37.628 -11.565 -42.914 1.00 49.12 111 GLY A O 1
ATOM 898 N N . GLY A 1 112 ? 39.846 -11.269 -42.760 1.00 50.78 112 GLY A N 1
ATOM 899 C CA . GLY A 1 112 ? 39.999 -11.011 -44.192 1.00 50.78 112 GLY A CA 1
ATOM 900 C C . GLY A 1 112 ? 41.337 -10.422 -44.621 1.00 50.78 112 GLY A C 1
ATOM 901 O O . GLY A 1 112 ? 41.370 -9.301 -45.115 1.00 50.78 112 GLY A O 1
ATOM 902 N N . SER A 1 113 ? 42.430 -11.176 -44.494 1.00 49.81 113 SER A N 1
ATOM 903 C CA . SER A 1 113 ? 43.652 -10.905 -45.258 1.00 49.81 113 SER A CA 1
ATOM 904 C C . SER A 1 113 ? 43.407 -11.248 -46.731 1.00 49.81 113 SER A C 1
ATOM 906 O O . SER A 1 113 ? 43.137 -12.407 -47.052 1.00 49.81 113 SER A O 1
ATOM 908 N N . ARG A 1 114 ? 43.482 -10.262 -47.631 1.00 51.91 114 ARG A N 1
ATOM 909 C CA . ARG A 1 114 ? 43.485 -10.489 -49.085 1.00 51.91 114 ARG A CA 1
ATOM 910 C C . ARG A 1 114 ? 44.719 -9.852 -49.721 1.00 51.91 114 ARG A C 1
ATOM 912 O O . ARG A 1 114 ? 45.072 -8.716 -49.413 1.00 51.91 114 ARG A O 1
ATOM 919 N N . GLU A 1 115 ? 45.363 -10.664 -50.549 1.00 50.44 115 GLU A N 1
ATOM 920 C CA . GLU A 1 115 ? 46.654 -10.483 -51.216 1.00 50.44 115 GLU A CA 1
ATOM 921 C C . GLU A 1 115 ? 46.645 -9.392 -52.307 1.00 50.44 115 GLU A C 1
ATOM 923 O O . GLU A 1 115 ? 45.588 -8.957 -52.764 1.00 50.44 115 GLU A O 1
ATOM 928 N N . MET A 1 116 ? 47.852 -8.946 -52.674 1.00 47.62 116 MET A N 1
ATOM 929 C CA . MET A 1 116 ? 48.206 -7.741 -53.446 1.00 47.62 116 MET A CA 1
ATOM 930 C C . MET A 1 116 ? 47.332 -7.426 -54.679 1.00 47.62 116 MET A C 1
ATOM 932 O O . MET A 1 116 ? 47.259 -8.209 -55.623 1.00 47.62 116 MET A O 1
ATOM 936 N N . MET A 1 117 ? 46.777 -6.204 -54.721 1.00 60.56 117 MET A N 1
ATOM 937 C CA . MET A 1 117 ? 46.168 -5.577 -55.909 1.00 60.56 117 MET A CA 1
ATOM 938 C C . MET A 1 117 ? 46.789 -4.191 -56.197 1.00 60.56 117 MET A C 1
ATOM 940 O O . MET A 1 117 ? 47.282 -3.539 -55.275 1.00 60.56 117 MET A O 1
ATOM 944 N N . PRO A 1 118 ? 46.756 -3.680 -57.444 1.00 63.16 118 PRO A N 1
ATOM 945 C CA . PRO A 1 118 ? 47.167 -2.305 -57.750 1.00 63.16 118 PRO A CA 1
ATOM 946 C C . PRO A 1 118 ? 46.312 -1.269 -56.998 1.00 63.16 118 PRO A C 1
ATOM 948 O O . PRO A 1 118 ? 45.128 -1.495 -56.768 1.00 63.16 118 PRO A O 1
ATOM 951 N N . LEU A 1 119 ? 46.900 -0.122 -56.626 1.00 71.38 119 LEU A N 1
ATOM 952 C CA . LEU A 1 119 ? 46.257 0.946 -55.828 1.00 71.38 119 LEU A CA 1
ATOM 953 C C . LEU A 1 119 ? 45.768 0.513 -54.429 1.00 71.38 119 LEU A C 1
ATOM 955 O O . LEU A 1 119 ? 45.010 1.246 -53.789 1.00 71.38 119 LEU A O 1
ATOM 959 N N . GLN A 1 120 ? 46.248 -0.628 -53.917 1.00 76.94 120 GLN A N 1
ATOM 960 C CA . GLN A 1 120 ? 45.889 -1.174 -52.602 1.00 76.94 120 GLN A CA 1
ATOM 961 C C . GLN A 1 120 ? 45.991 -0.140 -51.481 1.00 76.94 120 GLN A C 1
ATOM 963 O O . GLN A 1 120 ? 45.098 -0.074 -50.651 1.00 76.94 120 GLN A O 1
ATOM 968 N N . TYR A 1 121 ? 47.031 0.696 -51.464 1.00 80.81 121 TYR A N 1
ATOM 969 C CA . TYR A 1 121 ? 47.202 1.699 -50.411 1.00 80.81 121 TYR A CA 1
ATOM 970 C C . TYR A 1 121 ? 46.047 2.712 -50.362 1.00 80.81 121 TYR A C 1
ATOM 972 O O . TYR A 1 121 ? 45.493 2.964 -49.294 1.00 80.81 121 TYR A O 1
ATOM 980 N N . ILE A 1 122 ? 45.642 3.249 -51.520 1.00 81.69 122 ILE A N 1
ATOM 981 C CA . ILE A 1 122 ? 44.537 4.214 -51.613 1.00 81.69 122 ILE A CA 1
ATOM 982 C C . ILE A 1 122 ? 43.223 3.523 -51.249 1.00 81.69 122 ILE A C 1
ATOM 984 O O . ILE A 1 122 ? 42.466 4.042 -50.436 1.00 81.69 122 ILE A O 1
ATOM 988 N N . TYR A 1 123 ? 42.987 2.322 -51.782 1.00 77.50 123 TYR A N 1
ATOM 989 C CA . TYR A 1 123 ? 41.795 1.531 -51.482 1.00 77.50 123 TYR A CA 1
ATOM 990 C C . TYR A 1 123 ? 41.673 1.197 -49.985 1.00 77.50 123 TYR A C 1
ATOM 992 O O . TYR A 1 123 ? 40.614 1.405 -49.394 1.00 77.50 123 TYR A O 1
ATOM 1000 N N . THR A 1 124 ? 42.760 0.752 -49.349 1.00 80.88 124 THR A N 1
ATOM 1001 C CA . THR A 1 124 ? 42.815 0.478 -47.907 1.00 80.88 124 THR A CA 1
ATOM 1002 C C . THR A 1 124 ? 42.565 1.746 -47.097 1.00 80.88 124 THR A C 1
ATOM 1004 O O . THR A 1 124 ? 41.721 1.724 -46.210 1.00 80.88 124 THR A O 1
ATOM 1007 N N . MET A 1 125 ? 43.210 2.869 -47.431 1.00 81.88 125 MET A N 1
ATOM 1008 C CA . MET A 1 125 ? 43.004 4.146 -46.736 1.00 81.88 125 MET A CA 1
ATOM 1009 C C . MET A 1 125 ? 41.558 4.649 -46.850 1.00 81.88 125 MET A C 1
ATOM 1011 O O . MET A 1 125 ? 40.978 5.095 -45.859 1.00 81.88 125 MET A O 1
ATOM 1015 N N . THR A 1 126 ? 40.949 4.561 -48.037 1.00 79.19 126 THR A N 1
ATOM 1016 C CA . THR A 1 126 ? 39.544 4.939 -48.243 1.00 79.19 126 THR A CA 1
ATOM 1017 C C . THR A 1 126 ? 38.609 4.022 -47.457 1.00 79.19 126 THR A C 1
ATOM 1019 O O . THR A 1 126 ? 37.734 4.525 -46.756 1.00 79.19 126 THR A O 1
ATOM 1022 N N . LEU A 1 127 ? 38.820 2.700 -47.494 1.00 77.75 127 LEU A N 1
ATOM 1023 C CA . LEU A 1 127 ? 38.038 1.746 -46.704 1.00 77.75 127 LEU A CA 1
ATOM 1024 C C . LEU A 1 127 ? 38.190 1.969 -45.197 1.00 77.75 127 LEU A C 1
ATOM 1026 O O . LEU A 1 127 ? 37.197 1.954 -44.476 1.00 77.75 127 LEU A O 1
ATOM 1030 N N . GLU A 1 128 ? 39.405 2.190 -44.700 1.00 80.12 128 GLU A N 1
ATOM 1031 C CA . GLU A 1 128 ? 39.664 2.480 -43.288 1.00 80.12 128 GLU A CA 1
ATOM 1032 C C . GLU A 1 128 ? 38.965 3.765 -42.843 1.00 80.12 128 GLU A C 1
ATOM 1034 O O . GLU A 1 128 ? 38.362 3.797 -41.766 1.00 80.12 128 GLU A O 1
ATOM 1039 N N . GLN A 1 129 ? 38.988 4.808 -43.676 1.00 79.31 129 GLN A N 1
ATOM 1040 C CA . GLN A 1 129 ? 38.303 6.066 -43.397 1.00 79.31 129 GLN A CA 1
ATOM 1041 C C . GLN A 1 129 ? 36.778 5.900 -43.396 1.00 79.31 129 GLN A C 1
ATOM 1043 O O . GLN A 1 129 ? 36.107 6.444 -42.516 1.00 79.31 129 GLN A O 1
ATOM 1048 N N . ASP A 1 130 ? 36.222 5.109 -44.311 1.00 75.12 130 ASP A N 1
ATOM 1049 C CA . ASP A 1 130 ? 34.783 4.833 -44.378 1.00 75.12 130 ASP A CA 1
ATOM 1050 C C . ASP A 1 130 ? 34.320 3.947 -43.203 1.00 75.12 130 ASP A C 1
ATOM 1052 O O . ASP A 1 130 ? 33.296 4.189 -42.547 1.00 75.12 130 ASP A O 1
ATOM 1056 N N . ILE A 1 131 ? 35.155 2.980 -42.812 1.00 74.62 131 ILE A N 1
ATOM 1057 C CA . ILE A 1 131 ? 34.997 2.196 -41.584 1.00 74.62 131 ILE A CA 1
ATOM 1058 C C . ILE A 1 131 ? 35.059 3.112 -40.350 1.00 74.62 131 ILE A C 1
ATOM 1060 O O . ILE A 1 131 ? 34.248 2.958 -39.437 1.00 74.62 131 ILE A O 1
ATOM 1064 N N . LYS A 1 132 ? 35.974 4.083 -40.298 1.00 74.19 132 LYS A N 1
ATOM 1065 C CA . LYS A 1 132 ? 36.131 5.023 -39.175 1.00 74.19 132 LYS A CA 1
ATOM 1066 C C . LYS A 1 132 ? 34.972 6.023 -39.074 1.00 74.19 132 LYS A C 1
ATOM 1068 O O . LYS A 1 132 ? 34.484 6.280 -37.968 1.00 74.19 132 LYS A O 1
ATOM 1073 N N . ASN A 1 133 ? 34.487 6.536 -40.203 1.00 67.25 133 ASN A N 1
ATOM 1074 C CA . ASN A 1 133 ? 33.318 7.414 -40.280 1.00 67.25 133 ASN A CA 1
ATOM 1075 C C . ASN A 1 133 ? 32.042 6.679 -39.838 1.00 67.25 133 ASN A C 1
ATOM 1077 O O . ASN A 1 133 ? 31.333 7.152 -38.943 1.00 67.25 133 ASN A O 1
ATOM 1081 N N . SER A 1 134 ? 31.801 5.474 -40.368 1.00 62.25 134 SER A N 1
ATOM 1082 C CA . SER A 1 134 ? 30.674 4.627 -39.948 1.00 62.25 134 SER A CA 1
ATOM 1083 C C . SER A 1 134 ? 30.767 4.211 -38.473 1.00 62.25 134 SER A C 1
ATOM 1085 O O . SE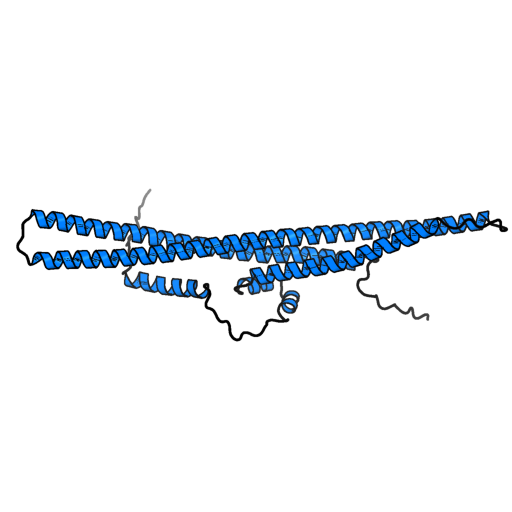R A 1 134 ? 29.754 4.145 -37.778 1.00 62.25 134 SER A O 1
ATOM 1087 N N . LEU A 1 135 ? 31.975 3.991 -37.942 1.00 65.94 135 LEU A N 1
ATOM 1088 C CA . LEU A 1 135 ? 32.205 3.686 -36.526 1.00 65.94 135 LEU A CA 1
ATOM 1089 C C . LEU A 1 135 ? 31.905 4.862 -35.595 1.00 65.94 135 LEU A C 1
ATOM 1091 O O . LEU A 1 135 ? 31.367 4.638 -34.516 1.00 65.94 135 LEU A O 1
ATOM 1095 N N . THR A 1 136 ? 32.250 6.091 -35.973 1.00 60.94 136 THR A N 1
ATOM 1096 C CA . THR A 1 136 ? 32.098 7.261 -35.090 1.00 60.94 136 THR A CA 1
ATOM 1097 C C . THR A 1 136 ? 30.628 7.659 -34.935 1.00 60.94 136 THR A C 1
ATOM 1099 O O . THR A 1 136 ? 30.171 7.864 -33.813 1.00 60.94 136 THR A O 1
ATOM 1102 N N . SER A 1 137 ? 29.862 7.658 -36.033 1.00 60.25 137 SER A N 1
ATOM 1103 C CA . SER A 1 137 ? 28.402 7.856 -36.012 1.00 60.25 137 SER A CA 1
ATOM 1104 C C . SER A 1 137 ? 27.662 6.716 -35.291 1.00 60.25 137 SER A C 1
ATOM 1106 O O . SER A 1 137 ? 26.661 6.934 -34.607 1.00 60.25 137 SER A O 1
ATOM 1108 N N . ARG A 1 138 ? 28.190 5.488 -35.373 1.00 65.69 138 ARG A N 1
ATOM 1109 C CA . ARG A 1 138 ? 27.640 4.325 -34.669 1.00 65.69 138 ARG A CA 1
ATOM 1110 C C . ARG A 1 138 ? 27.941 4.328 -33.167 1.00 65.69 138 ARG A C 1
ATOM 1112 O O . ARG A 1 138 ? 27.040 4.043 -32.389 1.00 65.69 138 ARG A O 1
ATOM 1119 N N . ARG A 1 139 ? 29.154 4.698 -32.742 1.00 67.19 139 ARG A N 1
ATOM 1120 C CA . ARG A 1 139 ? 29.548 4.745 -31.318 1.00 67.19 139 ARG A CA 1
ATOM 1121 C C . ARG A 1 139 ? 28.677 5.696 -30.500 1.00 67.19 139 ARG A C 1
ATOM 1123 O O . ARG A 1 139 ? 28.307 5.371 -29.376 1.00 67.19 139 ARG A O 1
ATOM 1130 N N . THR A 1 140 ? 28.342 6.865 -31.046 1.00 65.19 140 THR A N 1
ATOM 1131 C CA . THR A 1 140 ? 27.446 7.818 -30.373 1.00 65.19 140 THR A CA 1
ATOM 1132 C C . THR A 1 140 ? 26.022 7.271 -30.271 1.00 65.19 140 THR A C 1
ATOM 1134 O O . THR A 1 140 ? 25.392 7.418 -29.224 1.00 65.19 140 THR A O 1
ATOM 1137 N N . SER A 1 141 ? 25.545 6.569 -31.304 1.00 69.06 141 SER A N 1
ATOM 1138 C CA . SER A 1 141 ? 24.262 5.861 -31.273 1.00 69.06 141 SER A CA 1
ATOM 1139 C C . SER A 1 141 ? 24.249 4.750 -30.216 1.00 69.06 141 SER A C 1
ATOM 1141 O O . SER A 1 141 ? 23.374 4.754 -29.360 1.00 69.06 141 SER A O 1
ATOM 1143 N N . GLU A 1 142 ? 25.243 3.858 -30.198 1.00 72.25 142 GLU A N 1
ATOM 1144 C CA . GLU A 1 142 ? 25.374 2.761 -29.221 1.00 72.25 142 GLU A CA 1
ATOM 1145 C C . GLU A 1 142 ? 25.406 3.276 -27.772 1.00 72.25 142 GLU A C 1
ATOM 1147 O O . GLU A 1 142 ? 24.729 2.742 -26.895 1.00 72.25 142 GLU A O 1
ATOM 1152 N N . LEU A 1 143 ? 26.132 4.366 -27.513 1.00 76.06 143 LEU A N 1
ATOM 1153 C CA . LEU A 1 143 ? 26.209 4.961 -26.180 1.00 76.06 143 LEU A CA 1
ATOM 1154 C C . LEU A 1 143 ? 24.863 5.547 -25.724 1.00 76.06 143 LEU A C 1
ATOM 1156 O O . LEU A 1 143 ? 24.481 5.381 -24.565 1.00 76.06 143 LEU A O 1
ATOM 1160 N N . LEU A 1 144 ? 24.117 6.193 -26.626 1.00 76.00 144 LEU A N 1
ATOM 1161 C CA . LEU A 1 144 ? 22.752 6.650 -26.345 1.00 76.00 144 LEU A CA 1
ATOM 1162 C C . LEU A 1 144 ? 21.802 5.468 -26.119 1.00 76.00 144 LEU A C 1
ATOM 1164 O O . LEU A 1 144 ? 20.994 5.505 -25.194 1.00 76.00 144 LEU A O 1
ATOM 1168 N N . GLN A 1 145 ? 21.933 4.401 -26.911 1.00 76.56 145 GLN A N 1
ATOM 1169 C CA . GLN A 1 145 ? 21.139 3.182 -26.765 1.00 76.56 145 GLN A CA 1
ATOM 1170 C C . GLN A 1 145 ? 21.346 2.525 -25.397 1.00 76.56 145 GLN A C 1
ATOM 1172 O O . GLN A 1 145 ? 20.362 2.223 -24.721 1.00 76.56 145 GLN A O 1
ATOM 1177 N N . ASN A 1 146 ? 22.599 2.396 -24.957 1.00 84.00 146 ASN A N 1
ATOM 1178 C CA . ASN A 1 146 ? 22.944 1.849 -23.647 1.00 84.00 146 ASN A CA 1
ATOM 1179 C C . ASN A 1 146 ? 22.430 2.728 -22.498 1.00 84.00 146 ASN A C 1
ATOM 1181 O O . ASN A 1 146 ? 21.909 2.209 -21.513 1.00 84.00 146 ASN A O 1
ATOM 1185 N N . ARG A 1 147 ? 22.502 4.060 -22.631 1.00 86.69 147 ARG A N 1
ATOM 1186 C CA . ARG A 1 147 ? 21.942 4.986 -21.631 1.00 86.69 147 ARG A CA 1
ATOM 1187 C C . ARG A 1 147 ? 20.423 4.866 -21.516 1.00 86.69 147 ARG A C 1
ATOM 1189 O O . ARG A 1 147 ? 19.912 4.804 -20.404 1.00 86.69 147 ARG A O 1
ATOM 1196 N N . CYS A 1 148 ? 19.707 4.807 -22.640 1.00 87.75 148 CYS A N 1
ATOM 1197 C CA . CYS A 1 148 ? 18.255 4.618 -22.646 1.00 87.75 148 CYS A CA 1
ATOM 1198 C C . CYS A 1 148 ? 17.853 3.263 -22.047 1.00 87.75 148 CYS A C 1
ATOM 1200 O O . CYS A 1 148 ? 16.903 3.200 -21.269 1.00 87.75 148 CYS A O 1
ATOM 1202 N N . TYR A 1 149 ? 18.590 2.199 -22.384 1.00 90.56 149 TYR A N 1
ATOM 1203 C CA . TYR A 1 149 ? 18.393 0.871 -21.808 1.00 90.56 149 TYR A CA 1
ATOM 1204 C C . TYR A 1 149 ? 18.556 0.900 -20.285 1.00 90.56 149 TYR A C 1
ATOM 1206 O O . TYR A 1 149 ? 17.646 0.490 -19.566 1.00 90.56 149 TYR A O 1
ATOM 1214 N N . GLN A 1 150 ? 19.674 1.445 -19.794 1.00 93.81 150 GLN A N 1
ATOM 1215 C CA . GLN A 1 150 ? 19.957 1.509 -18.362 1.00 93.81 150 GLN A CA 1
ATOM 1216 C C . GLN A 1 150 ? 18.909 2.345 -17.620 1.00 93.81 150 GLN A C 1
ATOM 1218 O O . GLN A 1 150 ? 18.353 1.884 -16.629 1.00 93.81 150 GLN A O 1
ATOM 1223 N N . ALA A 1 151 ? 18.553 3.521 -18.146 1.00 94.06 151 ALA A N 1
ATOM 1224 C CA . ALA A 1 151 ? 17.553 4.392 -17.533 1.00 94.06 151 ALA A CA 1
ATOM 1225 C C . ALA A 1 151 ? 16.173 3.716 -17.418 1.00 94.06 151 ALA A C 1
ATOM 1227 O O . ALA A 1 151 ? 15.510 3.819 -16.384 1.00 94.06 151 ALA A O 1
ATOM 1228 N N . LEU A 1 152 ? 15.741 2.986 -18.454 1.00 94.44 152 LEU A N 1
ATOM 1229 C CA . LEU A 1 152 ? 14.487 2.234 -18.415 1.00 94.44 152 LEU A CA 1
ATOM 1230 C C . LEU A 1 152 ? 14.568 1.028 -17.463 1.00 94.44 152 LEU A C 1
ATOM 1232 O O . LEU A 1 152 ? 13.602 0.752 -16.746 1.00 94.44 152 LEU A O 1
ATOM 1236 N N . ALA A 1 153 ? 15.698 0.317 -17.439 1.00 96.62 153 ALA A N 1
ATOM 1237 C CA . ALA A 1 153 ? 15.927 -0.805 -16.532 1.00 96.62 153 ALA A CA 1
ATOM 1238 C C . ALA A 1 153 ? 15.870 -0.356 -15.068 1.00 96.62 153 ALA A C 1
ATOM 1240 O O . ALA A 1 153 ? 15.111 -0.930 -14.280 1.00 96.62 153 ALA A O 1
ATOM 1241 N N . ASP A 1 154 ? 16.581 0.719 -14.736 1.00 97.69 154 ASP A N 1
ATOM 1242 C CA . ASP A 1 154 ? 16.588 1.321 -13.407 1.00 97.69 154 ASP A CA 1
ATOM 1243 C C . ASP A 1 154 ? 15.172 1.755 -13.020 1.00 97.69 154 ASP A C 1
ATOM 1245 O O . ASP A 1 154 ? 14.663 1.340 -11.974 1.00 97.69 154 ASP A O 1
ATOM 1249 N N . LYS A 1 155 ? 14.466 2.469 -13.910 1.00 97.69 155 LYS A N 1
ATOM 1250 C CA . LYS A 1 155 ? 13.093 2.915 -13.642 1.00 97.69 155 LYS A CA 1
ATOM 1251 C C . LYS A 1 155 ? 12.128 1.754 -13.405 1.00 97.69 155 LYS A C 1
ATOM 1253 O O . LYS A 1 155 ? 11.317 1.797 -12.482 1.00 97.69 155 LYS A O 1
ATOM 1258 N N . ARG A 1 156 ? 12.224 0.680 -14.193 1.00 97.75 156 ARG A N 1
ATOM 1259 C CA . ARG A 1 156 ? 11.418 -0.534 -13.994 1.00 97.75 156 ARG A CA 1
ATOM 1260 C C . ARG A 1 156 ? 11.676 -1.167 -12.628 1.00 97.75 156 ARG A C 1
ATOM 1262 O O . ARG A 1 156 ? 10.724 -1.576 -11.961 1.00 97.75 156 ARG A O 1
ATOM 1269 N N . THR A 1 157 ? 12.939 -1.278 -12.218 1.00 98.31 157 THR A N 1
ATOM 1270 C CA . THR A 1 157 ? 13.276 -1.872 -10.915 1.00 98.31 157 THR A CA 1
ATOM 1271 C C . THR A 1 157 ? 12.810 -1.003 -9.748 1.00 98.31 157 THR A C 1
ATOM 1273 O O . THR A 1 157 ? 12.290 -1.545 -8.772 1.00 98.31 157 THR A O 1
ATOM 1276 N N . GLU A 1 158 ? 12.892 0.325 -9.871 1.00 98.50 158 GLU A N 1
ATOM 1277 C CA . GLU A 1 158 ? 12.340 1.277 -8.903 1.00 98.50 158 GLU A CA 1
ATOM 1278 C C . GLU A 1 158 ? 10.824 1.087 -8.732 1.00 98.50 158 GLU A C 1
ATOM 1280 O O . GLU A 1 158 ? 10.344 0.938 -7.605 1.00 98.50 158 GLU A O 1
ATOM 1285 N N . ILE A 1 159 ? 10.074 1.037 -9.840 1.00 98.19 159 ILE A N 1
ATOM 1286 C CA . ILE A 1 159 ? 8.615 0.864 -9.807 1.00 98.19 159 ILE A CA 1
ATOM 1287 C C . ILE A 1 159 ? 8.245 -0.479 -9.172 1.00 98.19 159 ILE A C 1
ATOM 1289 O O . ILE A 1 159 ? 7.374 -0.521 -8.303 1.00 98.19 159 ILE A O 1
ATOM 1293 N N . ASP A 1 160 ? 8.903 -1.583 -9.545 1.00 98.50 160 ASP A N 1
ATOM 1294 C CA . ASP A 1 160 ? 8.578 -2.893 -8.964 1.00 98.50 160 ASP A CA 1
ATOM 1295 C C . ASP A 1 160 ? 8.965 -2.997 -7.480 1.00 98.50 160 ASP A C 1
ATOM 1297 O O . ASP A 1 160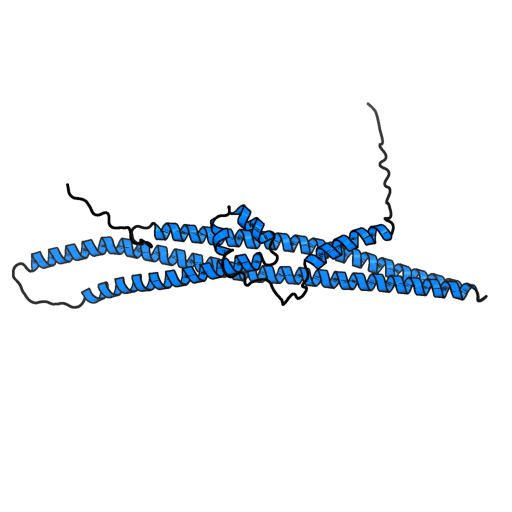 ? 8.246 -3.634 -6.708 1.00 98.50 160 ASP A O 1
ATOM 1301 N N . LYS A 1 161 ? 10.049 -2.333 -7.055 1.00 98.56 161 LYS A N 1
ATOM 1302 C CA . LYS A 1 161 ? 10.422 -2.224 -5.638 1.00 98.56 161 LYS A CA 1
ATOM 1303 C C . LYS A 1 161 ? 9.328 -1.512 -4.843 1.00 98.56 161 LYS A C 1
ATOM 1305 O O . LYS A 1 161 ? 8.817 -2.080 -3.879 1.00 98.56 161 LYS A O 1
ATOM 1310 N N . TRP A 1 162 ? 8.927 -0.313 -5.269 1.00 98.69 162 TRP A N 1
ATOM 1311 C CA . TRP A 1 162 ? 7.872 0.452 -4.597 1.00 98.69 162 TRP A CA 1
ATOM 1312 C C . TRP A 1 162 ? 6.520 -0.253 -4.634 1.00 98.69 162 TRP A C 1
ATOM 1314 O O . TRP A 1 162 ? 5.806 -0.250 -3.639 1.00 98.69 162 TRP A O 1
ATOM 1324 N N . ARG A 1 163 ? 6.183 -0.935 -5.732 1.00 98.56 163 ARG A N 1
ATOM 1325 C CA . ARG A 1 163 ? 4.956 -1.734 -5.833 1.00 98.56 163 ARG A CA 1
ATOM 1326 C C . ARG A 1 163 ? 4.884 -2.826 -4.759 1.00 98.56 163 ARG A C 1
ATOM 1328 O O . ARG A 1 163 ? 3.813 -3.056 -4.202 1.00 98.56 163 ARG A O 1
ATOM 1335 N N . ARG A 1 164 ? 5.994 -3.522 -4.477 1.00 98.44 164 ARG A N 1
ATOM 1336 C CA . ARG A 1 164 ? 6.056 -4.541 -3.409 1.00 98.44 164 ARG A CA 1
ATOM 1337 C C . ARG A 1 164 ? 5.950 -3.899 -2.028 1.00 98.44 164 ARG A C 1
ATOM 1339 O O . ARG A 1 164 ? 5.140 -4.343 -1.226 1.00 98.44 164 ARG A O 1
ATOM 1346 N N . GLU A 1 165 ? 6.685 -2.814 -1.804 1.00 98.62 165 GLU A N 1
ATOM 1347 C CA . GLU A 1 165 ? 6.640 -2.068 -0.543 1.00 98.62 165 GLU A CA 1
ATOM 1348 C C . GLU A 1 165 ? 5.226 -1.542 -0.245 1.00 98.62 165 GLU A C 1
ATOM 1350 O O . GLU A 1 165 ? 4.710 -1.727 0.854 1.00 98.62 165 GLU A O 1
ATOM 1355 N N . PHE A 1 166 ? 4.542 -0.965 -1.235 1.00 98.69 166 PHE A N 1
ATOM 1356 C CA . PHE A 1 166 ? 3.157 -0.518 -1.089 1.00 98.69 166 PHE A CA 1
ATOM 1357 C C . PHE A 1 166 ? 2.185 -1.666 -0.845 1.00 98.69 166 PHE A C 1
ATOM 1359 O O . PHE A 1 166 ? 1.280 -1.517 -0.026 1.00 98.69 166 PHE A O 1
ATOM 1366 N N . LYS A 1 167 ? 2.379 -2.820 -1.494 1.00 98.38 167 LYS A N 1
ATOM 1367 C CA . LYS A 1 167 ? 1.576 -4.016 -1.214 1.00 98.38 167 LYS A CA 1
ATOM 1368 C C . LYS A 1 167 ? 1.704 -4.432 0.255 1.00 98.38 167 LYS A C 1
ATOM 1370 O O . LYS A 1 167 ? 0.700 -4.728 0.899 1.00 98.38 167 LYS A O 1
ATOM 1375 N N . ASP A 1 168 ? 2.918 -4.413 0.794 1.00 98.50 168 ASP A N 1
ATOM 1376 C CA . ASP A 1 168 ? 3.167 -4.783 2.185 1.00 98.50 168 ASP A CA 1
ATOM 1377 C C . ASP A 1 168 ? 2.640 -3.727 3.167 1.00 98.50 168 ASP A C 1
ATOM 1379 O O . ASP A 1 168 ? 2.067 -4.076 4.202 1.00 98.50 168 ASP A O 1
ATOM 1383 N N . GLN A 1 169 ? 2.779 -2.435 2.847 1.00 98.25 169 GLN A N 1
ATOM 1384 C CA . GLN A 1 169 ? 2.192 -1.337 3.625 1.00 98.25 169 GLN A CA 1
ATOM 1385 C C . GLN A 1 169 ? 0.668 -1.428 3.678 1.00 98.25 169 GLN A C 1
ATOM 1387 O O . GLN A 1 169 ? 0.092 -1.291 4.758 1.00 98.25 169 GLN A O 1
ATOM 1392 N N . TRP A 1 170 ? 0.028 -1.708 2.543 1.00 98.31 170 TRP A N 1
ATOM 1393 C CA . TRP A 1 170 ? -1.415 -1.885 2.463 1.00 98.31 170 TRP A CA 1
ATOM 1394 C C . TRP A 1 170 ? -1.883 -3.080 3.293 1.00 98.31 170 TRP A C 1
ATOM 1396 O O . TRP A 1 170 ? -2.737 -2.921 4.162 1.00 98.31 170 TRP A O 1
ATOM 1406 N N . ALA A 1 171 ? -1.230 -4.237 3.146 1.00 98.06 171 ALA A N 1
ATOM 1407 C CA . ALA A 1 171 ? -1.554 -5.426 3.930 1.00 98.06 171 ALA A CA 1
ATOM 1408 C C . ALA A 1 171 ? -1.367 -5.204 5.444 1.00 98.06 171 ALA A C 1
ATOM 1410 O O . ALA A 1 171 ? -2.149 -5.703 6.253 1.00 98.06 171 ALA A O 1
ATOM 1411 N N . ARG A 1 172 ? -0.342 -4.443 5.855 1.00 98.38 172 ARG A N 1
ATOM 1412 C CA . ARG A 1 172 ? -0.152 -4.048 7.261 1.00 98.38 172 ARG A CA 1
ATOM 1413 C C . ARG A 1 172 ? -1.271 -3.127 7.752 1.00 98.38 172 ARG A C 1
ATOM 1415 O O . ARG A 1 172 ? -1.759 -3.335 8.858 1.00 98.38 172 ARG A O 1
ATOM 1422 N N . ALA A 1 173 ? -1.676 -2.138 6.957 1.00 97.69 173 ALA A N 1
ATOM 1423 C CA . ALA A 1 173 ? -2.754 -1.217 7.315 1.00 97.69 173 ALA A CA 1
ATOM 1424 C C . ALA A 1 173 ? -4.110 -1.936 7.429 1.00 97.69 173 ALA A C 1
ATOM 1426 O O . ALA A 1 173 ? -4.813 -1.754 8.419 1.00 97.69 173 ALA A O 1
ATOM 1427 N N . GLN A 1 174 ? -4.433 -2.821 6.481 1.00 96.75 174 GLN A N 1
ATOM 1428 C CA . GLN A 1 174 ? -5.649 -3.640 6.525 1.00 96.75 174 GLN A CA 1
ATOM 1429 C C . GLN A 1 174 ? -5.692 -4.542 7.764 1.00 96.75 174 GLN A C 1
ATOM 1431 O O . GLN A 1 174 ? -6.725 -4.628 8.424 1.00 96.75 174 GLN A O 1
ATOM 1436 N N . ARG A 1 175 ? -4.564 -5.174 8.130 1.00 98.06 175 ARG A N 1
ATOM 1437 C CA . ARG A 1 175 ? -4.481 -5.975 9.364 1.00 98.06 175 ARG A CA 1
ATOM 1438 C C . ARG A 1 175 ? -4.749 -5.136 10.611 1.00 98.06 175 ARG A C 1
ATOM 1440 O O . ARG A 1 175 ? -5.593 -5.522 11.406 1.00 98.06 175 ARG A O 1
ATOM 1447 N N . LYS A 1 176 ? -4.119 -3.962 10.735 1.00 97.94 176 LYS A N 1
ATOM 1448 C CA . LYS A 1 176 ? -4.368 -3.047 11.864 1.00 97.94 176 LYS A CA 1
ATOM 1449 C C . LYS A 1 176 ? -5.847 -2.672 11.995 1.00 97.94 176 LYS A C 1
ATOM 1451 O O . LYS A 1 176 ? -6.373 -2.685 13.102 1.00 97.94 176 LYS A O 1
ATOM 1456 N N . MET A 1 177 ? -6.514 -2.378 10.877 1.00 97.94 177 MET A N 1
ATOM 1457 C CA . MET A 1 177 ? -7.949 -2.088 10.878 1.00 97.94 177 MET A CA 1
ATOM 1458 C C . MET A 1 177 ? -8.773 -3.308 11.321 1.00 97.94 177 MET A C 1
ATOM 1460 O O . MET A 1 177 ? -9.635 -3.193 12.188 1.00 97.94 177 MET A O 1
ATOM 1464 N N . SER A 1 178 ? -8.479 -4.498 10.785 1.00 96.88 178 SER A N 1
ATOM 1465 C CA . SER A 1 178 ? -9.144 -5.749 11.181 1.00 96.88 178 SER A CA 1
ATOM 1466 C C . SER A 1 178 ? -8.992 -6.046 12.678 1.00 96.88 178 SER A C 1
ATOM 1468 O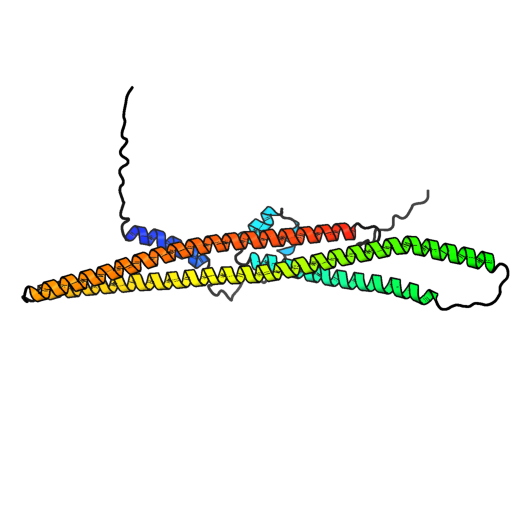 O . SER A 1 178 ? -9.955 -6.446 13.341 1.00 96.88 178 SER A O 1
ATOM 1470 N N . ASP A 1 179 ? -7.799 -5.824 13.227 1.00 98.12 179 ASP A N 1
ATOM 1471 C CA . ASP A 1 179 ? -7.509 -6.022 14.647 1.00 98.12 179 ASP A CA 1
ATOM 1472 C C . ASP A 1 179 ? -8.294 -5.026 15.514 1.00 98.12 179 ASP A C 1
ATOM 1474 O O . ASP A 1 179 ? -8.930 -5.430 16.491 1.00 98.12 179 ASP A O 1
ATOM 1478 N N . ALA A 1 180 ? -8.340 -3.745 15.123 1.00 96.56 180 ALA A N 1
ATOM 1479 C CA . ALA A 1 180 ? -9.115 -2.713 15.815 1.00 96.56 180 ALA A CA 1
ATOM 1480 C C . ALA A 1 180 ? -10.624 -3.013 15.806 1.00 96.56 180 ALA A C 1
ATOM 1482 O O . ALA A 1 180 ? -11.287 -2.921 16.842 1.00 96.56 180 ALA A O 1
ATOM 1483 N N . VAL A 1 181 ? -11.168 -3.459 14.669 1.00 96.75 181 VAL A N 1
ATOM 1484 C CA . VAL A 1 181 ? -12.574 -3.885 14.555 1.00 96.75 181 VAL A CA 1
ATOM 1485 C C . VAL A 1 181 ? -12.857 -5.102 15.437 1.00 96.75 181 VAL A C 1
ATOM 1487 O O . VAL A 1 181 ? -13.902 -5.173 16.088 1.00 96.75 181 VAL A O 1
ATOM 1490 N N . THR A 1 182 ? -11.934 -6.061 15.498 1.00 97.81 182 THR A N 1
ATOM 1491 C CA . THR A 1 182 ? -12.079 -7.254 16.345 1.00 97.81 182 THR A CA 1
ATOM 1492 C C . THR A 1 182 ? -12.055 -6.889 17.831 1.00 97.81 182 THR A C 1
ATOM 1494 O O . THR A 1 182 ? -12.899 -7.361 18.597 1.00 97.81 182 THR A O 1
ATOM 1497 N N . ALA A 1 183 ? -11.144 -6.000 18.239 1.00 97.69 183 ALA A N 1
ATOM 1498 C CA . ALA A 1 183 ? -11.076 -5.474 19.600 1.00 97.69 183 ALA A CA 1
ATOM 1499 C C . ALA A 1 183 ? -12.357 -4.717 19.981 1.00 97.69 183 ALA A C 1
ATOM 1501 O O . ALA A 1 183 ? -12.928 -4.973 21.043 1.00 97.69 183 ALA A O 1
ATOM 1502 N N . LEU A 1 184 ? -12.867 -3.868 19.083 1.00 97.50 184 LEU A N 1
ATOM 1503 C CA . LEU A 1 184 ? -14.126 -3.150 19.265 1.00 97.50 184 LEU A CA 1
ATOM 1504 C C . LEU A 1 184 ? -15.311 -4.102 19.465 1.00 97.50 184 LEU A C 1
ATOM 1506 O O . LEU A 1 184 ? -16.074 -3.937 20.416 1.00 97.50 184 LEU A O 1
ATOM 1510 N N . LYS A 1 185 ? -15.447 -5.131 18.617 1.00 97.62 185 LYS A N 1
ATOM 1511 C CA . LYS A 1 185 ? -16.505 -6.149 18.749 1.00 97.62 185 LYS A CA 1
ATOM 1512 C C . LYS A 1 185 ? -16.429 -6.871 20.095 1.00 97.62 185 LYS A C 1
ATOM 1514 O O . LYS A 1 185 ? -17.456 -7.077 20.741 1.00 97.62 185 LYS A O 1
ATOM 1519 N N . LYS A 1 186 ? -15.218 -7.212 20.547 1.00 98.06 186 LYS A N 1
ATOM 1520 C CA . LYS A 1 186 ? -14.995 -7.851 21.850 1.00 98.06 186 LYS A CA 1
ATOM 1521 C C . LYS A 1 186 ? -15.375 -6.927 23.010 1.00 98.06 186 LYS A C 1
ATOM 1523 O O . LYS A 1 186 ? -16.097 -7.362 23.903 1.00 98.06 186 LYS A O 1
ATOM 1528 N N . ALA A 1 187 ? -14.936 -5.668 22.986 1.00 96.62 187 ALA A N 1
ATOM 1529 C CA . ALA A 1 187 ? -15.261 -4.688 24.022 1.00 96.62 187 ALA A CA 1
ATOM 1530 C C . ALA A 1 187 ? -16.772 -4.398 24.079 1.00 96.62 187 ALA A C 1
ATOM 1532 O O . ALA A 1 187 ? -17.345 -4.363 25.166 1.00 96.62 187 ALA A O 1
ATOM 1533 N N . LYS A 1 188 ? -17.436 -4.299 22.915 1.00 96.38 188 LYS A N 1
ATOM 1534 C CA . LYS A 1 188 ? -18.900 -4.179 22.797 1.00 96.38 188 LYS A CA 1
ATOM 1535 C C . LYS A 1 188 ? -19.598 -5.344 23.495 1.00 96.38 188 LYS A C 1
ATOM 1537 O O . LYS A 1 188 ? -20.453 -5.130 24.348 1.00 96.38 188 LYS A O 1
ATOM 1542 N N . HIS A 1 189 ? -19.209 -6.576 23.162 1.00 97.31 189 HIS A N 1
ATOM 1543 C CA . HIS A 1 189 ? -19.798 -7.774 23.759 1.00 97.31 189 HIS A CA 1
ATOM 1544 C C . HIS A 1 189 ? -19.597 -7.822 25.281 1.00 97.31 189 HIS A C 1
ATOM 1546 O O . HIS A 1 189 ? -20.548 -8.082 26.014 1.00 97.31 189 HIS A O 1
ATOM 1552 N N . GLN A 1 190 ? -18.390 -7.510 25.763 1.00 97.25 190 GLN A N 1
ATOM 1553 C CA . GLN A 1 190 ? -18.092 -7.462 27.197 1.00 97.25 190 GLN A CA 1
ATOM 1554 C C . GLN A 1 190 ? -18.931 -6.413 27.930 1.00 97.25 190 GLN A C 1
ATOM 1556 O O . GLN A 1 190 ? -19.451 -6.702 29.003 1.00 97.25 190 GLN A O 1
ATOM 1561 N N . TYR A 1 191 ? -19.098 -5.221 27.356 1.00 97.19 191 TYR A N 1
ATOM 1562 C CA . TYR A 1 191 ? -19.937 -4.177 27.941 1.00 97.19 191 TYR A CA 1
ATOM 1563 C C . TYR A 1 191 ? -21.393 -4.639 28.102 1.00 97.19 191 TYR A C 1
ATOM 1565 O O . TYR A 1 191 ? -21.940 -4.564 29.202 1.00 97.19 191 TYR A O 1
ATOM 1573 N N . PHE A 1 192 ? -21.998 -5.198 27.047 1.00 95.88 192 PHE A N 1
ATOM 1574 C CA . PHE A 1 192 ? -23.370 -5.717 27.125 1.00 95.88 192 PHE A CA 1
ATOM 1575 C C . PHE A 1 192 ? -23.504 -6.854 28.138 1.00 95.88 192 PHE A C 1
ATOM 1577 O O . PHE A 1 192 ? -24.424 -6.839 28.951 1.00 95.88 192 PHE A O 1
ATOM 1584 N N . GLN A 1 193 ? -22.539 -7.775 28.172 1.00 96.25 193 GLN A N 1
ATOM 1585 C CA . GLN A 1 193 ? -22.514 -8.842 29.169 1.00 96.25 193 GLN A CA 1
ATOM 1586 C C . GLN A 1 193 ? -22.522 -8.284 30.605 1.00 96.25 193 GLN A C 1
ATOM 1588 O O . GLN A 1 193 ? -23.258 -8.782 31.457 1.00 96.25 193 GLN A O 1
ATOM 1593 N N . ARG A 1 194 ? 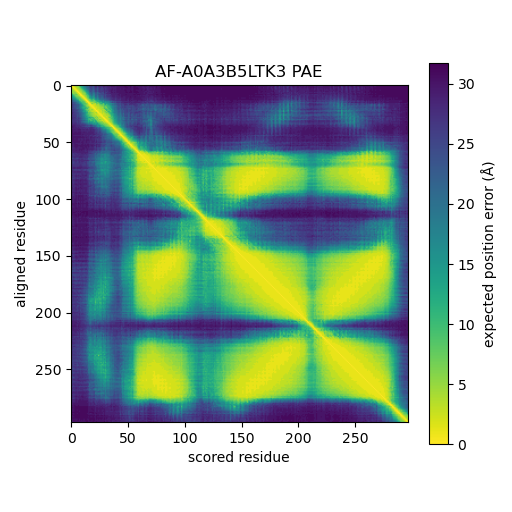-21.744 -7.228 30.886 1.00 94.44 194 ARG A N 1
ATOM 1594 C CA . ARG A 1 194 ? -21.712 -6.599 32.219 1.00 94.44 194 ARG A CA 1
ATOM 1595 C C . ARG A 1 194 ? -22.992 -5.841 32.550 1.00 94.44 194 ARG A C 1
ATOM 1597 O O . ARG A 1 194 ? -23.394 -5.833 33.714 1.00 94.44 194 ARG A O 1
ATOM 1604 N N . CYS A 1 195 ? -23.652 -5.245 31.561 1.00 94.12 195 CYS A N 1
ATOM 1605 C CA . CYS A 1 195 ? -24.970 -4.637 31.742 1.00 94.12 195 CYS A CA 1
ATOM 1606 C C . CYS A 1 195 ? -26.015 -5.680 32.169 1.00 94.12 195 CYS A C 1
ATOM 1608 O O . CYS A 1 195 ? -26.711 -5.460 33.164 1.00 94.12 195 CYS A O 1
ATOM 1610 N N . ASP A 1 196 ? -26.054 -6.834 31.499 1.00 94.12 196 ASP A N 1
ATOM 1611 C CA . ASP A 1 196 ? -26.968 -7.933 31.836 1.00 94.12 196 ASP A CA 1
ATOM 1612 C C . ASP A 1 196 ? -26.679 -8.505 33.236 1.00 94.12 196 ASP A C 1
ATOM 1614 O O . ASP A 1 196 ? -27.591 -8.808 34.009 1.00 94.12 196 ASP A O 1
ATOM 1618 N N . GLU A 1 197 ? -25.400 -8.648 33.602 1.00 91.75 197 GLU A N 1
ATOM 1619 C CA . GLU A 1 197 ? -24.982 -9.080 34.943 1.00 91.75 197 GLU A CA 1
ATOM 1620 C C . GLU A 1 197 ? -25.417 -8.084 36.030 1.00 91.75 197 GLU A C 1
ATOM 1622 O O . GLU A 1 197 ? -25.915 -8.493 37.083 1.00 91.75 197 GLU A O 1
ATOM 1627 N N . LEU A 1 198 ? -25.288 -6.778 35.773 1.00 91.19 198 LEU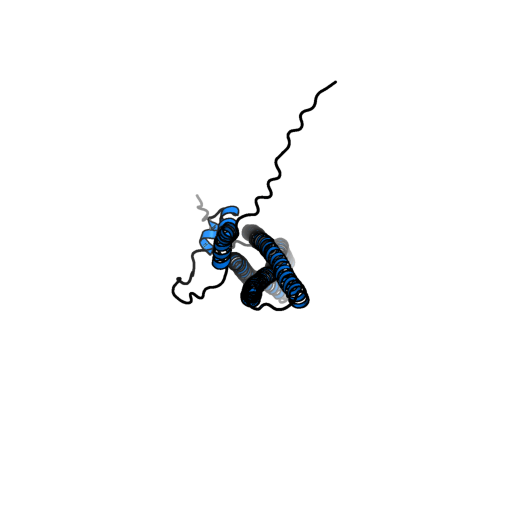 A N 1
ATOM 1628 C CA . LEU A 1 198 ? -25.764 -5.733 36.678 1.00 91.19 198 LEU A CA 1
ATOM 1629 C C . LEU A 1 198 ? -27.291 -5.771 36.833 1.00 91.19 198 LEU A C 1
ATOM 1631 O O . LEU A 1 198 ? -27.800 -5.582 37.942 1.00 91.19 198 LEU A O 1
ATOM 1635 N N . GLU A 1 199 ? -28.034 -6.004 35.753 1.00 91.06 199 GLU A N 1
ATOM 1636 C CA . GLU A 1 199 ? -29.490 -6.147 35.801 1.00 91.06 199 GLU A CA 1
ATOM 1637 C C . GLU A 1 199 ? -29.908 -7.364 36.637 1.00 91.06 199 GLU A C 1
ATOM 1639 O O . GLU A 1 199 ? -30.738 -7.240 37.543 1.00 91.06 199 GLU A O 1
ATOM 1644 N N . LYS A 1 200 ? -29.247 -8.511 36.439 1.00 89.94 200 LYS A N 1
ATOM 1645 C CA . LYS A 1 200 ? -29.447 -9.713 37.265 1.00 89.94 200 LYS A CA 1
ATOM 1646 C C . LYS A 1 200 ? -29.141 -9.446 38.741 1.00 89.94 200 LYS A C 1
ATOM 1648 O O . LYS A 1 200 ? -29.944 -9.807 39.602 1.00 89.94 200 LYS A O 1
ATOM 1653 N N . ALA A 1 201 ? -28.034 -8.767 39.055 1.00 87.25 201 ALA A N 1
ATOM 1654 C CA . ALA A 1 201 ? -27.674 -8.412 40.430 1.00 87.25 201 ALA A CA 1
ATOM 1655 C C . ALA A 1 201 ? -28.707 -7.473 41.086 1.00 87.25 201 ALA A C 1
ATOM 1657 O O . ALA A 1 201 ? -29.051 -7.644 42.259 1.00 87.25 201 ALA A O 1
ATOM 1658 N N . LYS A 1 202 ? -29.257 -6.511 40.329 1.00 86.94 202 LYS A N 1
ATOM 1659 C CA . LYS A 1 202 ? -30.351 -5.640 40.793 1.00 86.94 202 LYS A CA 1
ATOM 1660 C C . LYS A 1 202 ? -31.626 -6.437 41.079 1.00 86.94 202 LYS A C 1
ATOM 1662 O O . LYS A 1 202 ? -32.231 -6.222 42.128 1.00 86.94 202 LYS A O 1
ATOM 1667 N N . ALA A 1 203 ? -32.005 -7.366 40.202 1.00 87.00 203 ALA A N 1
ATOM 1668 C CA . ALA A 1 203 ? -33.188 -8.208 40.384 1.00 87.00 203 ALA A CA 1
ATOM 1669 C C . ALA A 1 203 ? -33.068 -9.134 41.608 1.00 87.00 203 ALA A C 1
ATOM 1671 O O . ALA A 1 203 ? -34.016 -9.256 42.383 1.00 87.00 203 ALA A O 1
ATOM 1672 N N . VAL A 1 204 ? -31.898 -9.747 41.825 1.00 82.62 204 VAL A N 1
ATOM 1673 C CA . VAL A 1 204 ? -31.625 -10.580 43.013 1.00 82.62 204 VAL A CA 1
ATOM 1674 C C . VAL A 1 204 ? -31.682 -9.747 44.295 1.00 82.62 204 VAL A C 1
ATOM 1676 O O . VAL A 1 204 ? -32.287 -10.173 45.276 1.00 82.62 204 VAL A O 1
ATOM 1679 N N . SER A 1 205 ? -31.110 -8.540 44.279 1.00 79.81 205 SER A N 1
ATOM 1680 C CA . SER A 1 205 ? -31.184 -7.619 45.417 1.00 79.81 205 SER A CA 1
ATOM 1681 C C . SER A 1 205 ? -32.630 -7.227 45.745 1.00 79.81 205 SER A C 1
ATOM 1683 O O . SER A 1 205 ? -32.999 -7.240 46.914 1.00 79.81 205 SER A O 1
ATOM 1685 N N . ALA A 1 206 ? -33.464 -6.955 44.731 1.00 79.44 206 ALA A N 1
ATOM 1686 C CA . ALA A 1 206 ? -34.871 -6.591 44.908 1.00 79.44 206 ALA A CA 1
ATOM 1687 C C . ALA A 1 206 ? -35.722 -7.733 45.492 1.00 79.44 206 ALA A C 1
ATOM 1689 O O . ALA A 1 206 ? -36.498 -7.497 46.411 1.00 79.44 206 ALA A O 1
ATOM 1690 N N . LYS A 1 207 ? -35.542 -8.974 45.017 1.00 76.31 207 LYS A N 1
ATOM 1691 C CA . LYS A 1 207 ? -36.268 -10.149 45.541 1.00 76.31 207 LYS A CA 1
ATOM 1692 C C . LYS A 1 207 ? -35.928 -10.457 46.998 1.00 76.31 207 LYS A C 1
ATOM 1694 O O . LYS A 1 207 ? -36.769 -10.941 47.737 1.00 76.31 207 LYS A O 1
ATOM 1699 N N . ALA A 1 208 ? -34.707 -10.149 47.421 1.00 60.78 208 ALA A N 1
ATOM 1700 C CA . ALA A 1 208 ? -34.242 -10.435 48.771 1.00 60.78 208 ALA A CA 1
ATOM 1701 C C . ALA A 1 208 ? -34.671 -9.380 49.818 1.00 60.78 208 ALA A C 1
ATOM 1703 O O . ALA A 1 208 ? -34.321 -9.525 50.991 1.00 60.78 208 ALA A O 1
ATOM 1704 N N . VAL A 1 209 ? -35.352 -8.295 49.415 1.00 57.41 209 VAL A N 1
ATOM 1705 C CA . VAL A 1 209 ? -35.930 -7.277 50.325 1.00 57.41 209 VAL A CA 1
ATOM 1706 C C . VAL A 1 209 ? -37.221 -7.777 50.989 1.00 57.41 209 VAL A C 1
ATOM 1708 O O . VAL A 1 209 ? -37.551 -7.295 52.067 1.00 57.41 209 VAL A O 1
ATOM 1711 N N . ASP A 1 210 ? -37.893 -8.765 50.392 1.00 55.69 210 ASP A N 1
ATOM 1712 C CA . ASP A 1 210 ? -39.119 -9.380 50.928 1.00 55.69 210 ASP A CA 1
ATOM 1713 C C . ASP A 1 210 ? -38.830 -10.358 52.091 1.00 55.69 210 ASP A C 1
ATOM 1715 O O . ASP A 1 210 ? -39.682 -10.614 52.938 1.00 55.69 210 ASP A O 1
ATOM 1719 N N . ASP A 1 211 ? -37.584 -10.837 52.196 1.00 55.88 211 ASP A N 1
ATOM 1720 C CA . ASP A 1 211 ? -37.099 -11.635 53.322 1.00 55.88 211 ASP A CA 1
ATOM 1721 C C . ASP A 1 211 ? -36.565 -10.714 54.434 1.00 55.88 211 ASP A C 1
ATOM 1723 O O . ASP A 1 211 ? -35.529 -10.054 54.282 1.00 55.88 211 ASP A O 1
ATOM 1727 N N . THR A 1 212 ? -37.239 -10.692 55.587 1.00 52.16 212 THR A N 1
ATOM 1728 C CA . THR A 1 212 ? -36.879 -9.927 56.796 1.00 52.16 212 THR A CA 1
ATOM 1729 C C . THR A 1 212 ? -35.567 -10.416 57.437 1.00 52.16 212 THR A C 1
ATOM 1731 O O . THR A 1 212 ? -35.569 -11.000 58.520 1.00 52.16 212 THR A O 1
ATOM 1734 N N . VAL A 1 213 ? -34.416 -10.210 56.787 1.00 54.69 213 VAL A N 1
ATOM 1735 C CA . VAL A 1 213 ? -33.105 -10.697 57.256 1.00 54.69 213 VAL A CA 1
ATOM 1736 C C . VAL A 1 213 ? -32.092 -9.552 57.399 1.00 54.69 213 VAL A C 1
ATOM 1738 O O . VAL A 1 213 ? -31.459 -9.142 56.430 1.00 54.69 213 VAL A O 1
ATOM 1741 N N . GLY A 1 214 ? -31.922 -9.089 58.646 1.00 57.91 214 GLY A N 1
ATOM 1742 C CA . GLY A 1 214 ? -30.745 -8.457 59.282 1.00 57.91 214 GLY A CA 1
ATOM 1743 C C . GLY A 1 214 ? -29.855 -7.441 58.527 1.00 57.91 214 GLY A C 1
ATOM 1744 O O . GLY A 1 214 ? -29.368 -7.678 57.427 1.00 57.91 214 GLY A O 1
ATOM 1745 N N . VAL A 1 215 ? -29.472 -6.358 59.221 1.00 62.06 215 VAL A N 1
ATOM 1746 C CA . VAL A 1 215 ? -28.577 -5.265 58.755 1.00 62.06 215 VAL A CA 1
ATOM 1747 C C . VAL A 1 215 ? -27.274 -5.752 58.083 1.00 62.06 215 VAL A C 1
ATOM 1749 O O . VAL A 1 215 ? -26.860 -5.194 57.070 1.00 62.06 215 VAL A O 1
ATOM 1752 N N . LYS A 1 216 ? -26.656 -6.844 58.564 1.00 61.12 216 LYS A N 1
ATOM 1753 C CA . LYS A 1 216 ? -25.414 -7.409 57.986 1.00 61.12 216 LYS A CA 1
ATOM 1754 C C . LYS A 1 216 ? -25.580 -7.939 56.551 1.00 61.12 216 LYS A C 1
ATOM 1756 O O . LYS A 1 216 ? -24.617 -7.954 55.785 1.00 61.12 216 LYS A O 1
ATOM 1761 N N . THR A 1 217 ? -26.781 -8.371 56.167 1.00 63.00 217 THR A N 1
ATOM 1762 C CA . THR A 1 217 ? -27.083 -8.878 54.818 1.00 63.00 217 THR A CA 1
ATOM 1763 C C . THR A 1 217 ? -27.239 -7.736 53.813 1.00 63.00 217 THR A C 1
ATOM 1765 O O . THR A 1 217 ? -26.872 -7.891 52.649 1.00 63.00 217 THR A O 1
ATOM 1768 N N . LEU A 1 218 ? -27.719 -6.571 54.260 1.00 64.00 218 LEU A N 1
ATOM 1769 C CA . LEU A 1 218 ? -27.897 -5.373 53.433 1.00 64.00 218 LEU A CA 1
ATOM 1770 C C . LEU A 1 218 ? -26.566 -4.751 52.988 1.00 64.00 218 LEU A C 1
ATOM 1772 O O . LEU A 1 218 ? -26.423 -4.428 51.808 1.00 64.00 218 LEU A O 1
ATOM 1776 N N . ASP A 1 219 ? -25.569 -4.653 53.872 1.00 70.06 219 ASP A N 1
ATOM 1777 C CA . ASP A 1 219 ? -24.252 -4.093 53.514 1.00 70.06 219 ASP A CA 1
ATOM 1778 C C . ASP A 1 219 ? -23.515 -4.943 52.473 1.00 70.06 219 ASP A C 1
ATOM 1780 O O . ASP A 1 219 ? -22.954 -4.422 51.504 1.00 70.06 219 ASP A O 1
ATOM 1784 N N . LYS A 1 220 ? -23.575 -6.276 52.605 1.00 72.81 220 LYS A N 1
ATOM 1785 C CA . LYS A 1 220 ? -22.999 -7.198 51.615 1.00 72.81 220 LYS A CA 1
ATOM 1786 C C . LYS A 1 220 ? -23.690 -7.064 50.249 1.00 72.81 220 LYS A C 1
ATOM 1788 O O . LYS A 1 220 ? -23.016 -7.103 49.219 1.00 72.81 220 LYS A O 1
ATOM 1793 N N . ARG A 1 221 ? -25.014 -6.850 50.231 1.00 67.62 221 ARG A N 1
ATOM 1794 C CA . ARG A 1 221 ? -25.799 -6.616 49.002 1.00 67.62 221 ARG A CA 1
ATOM 1795 C C . ARG A 1 221 ? -25.414 -5.300 48.330 1.00 67.62 221 ARG A C 1
ATOM 1797 O O . ARG A 1 221 ? -25.151 -5.300 47.127 1.00 67.62 221 ARG A O 1
ATOM 1804 N N . ARG A 1 222 ? -25.324 -4.208 49.097 1.00 74.62 222 ARG A N 1
ATOM 1805 C CA . ARG A 1 222 ? -24.911 -2.889 48.590 1.00 74.62 222 ARG A CA 1
ATOM 1806 C C . ARG A 1 222 ? -23.532 -2.969 47.933 1.00 74.62 222 ARG A C 1
ATOM 1808 O O . ARG A 1 222 ? -23.395 -2.608 46.771 1.00 74.62 222 ARG A O 1
ATOM 1815 N N . LYS A 1 223 ? -22.577 -3.616 48.608 1.00 81.56 223 LYS A N 1
ATOM 1816 C CA . LYS A 1 223 ? -21.221 -3.837 48.089 1.00 81.56 223 LYS A CA 1
ATOM 1817 C C . LYS A 1 223 ? -21.192 -4.630 46.773 1.00 81.56 223 LYS A C 1
ATOM 1819 O O . LYS A 1 223 ? -20.473 -4.247 45.859 1.00 81.56 223 LYS A O 1
ATOM 1824 N N . SER A 1 224 ? -21.999 -5.689 46.640 1.00 79.00 224 SER A N 1
ATOM 1825 C CA . SER A 1 224 ? -22.060 -6.492 45.402 1.00 79.00 224 SER A CA 1
ATOM 1826 C C . SER A 1 224 ? -22.655 -5.739 44.203 1.00 79.00 224 SER A C 1
ATOM 1828 O O . SER A 1 224 ? -22.199 -5.903 43.072 1.00 79.00 224 SER A O 1
ATOM 1830 N N . LYS A 1 225 ? -23.651 -4.876 44.447 1.00 80.12 225 LYS A N 1
ATOM 1831 C CA . LYS A 1 225 ? -24.248 -4.018 43.418 1.00 80.12 225 LYS A CA 1
ATOM 1832 C C . LYS A 1 225 ? -23.263 -2.939 42.973 1.00 80.12 225 LYS A C 1
ATOM 1834 O O . LYS A 1 225 ? -23.126 -2.725 41.773 1.00 80.12 225 LYS A O 1
ATOM 1839 N N . ASP A 1 226 ? -22.578 -2.300 43.919 1.00 86.38 226 ASP A N 1
ATOM 1840 C CA . ASP A 1 226 ? -21.584 -1.264 43.630 1.00 86.38 226 ASP A CA 1
ATOM 1841 C C . ASP A 1 226 ? -20.393 -1.850 42.845 1.00 86.38 226 ASP A C 1
ATOM 1843 O O . ASP A 1 226 ? -19.913 -1.240 41.891 1.00 86.38 226 ASP A O 1
ATOM 1847 N N . GLU A 1 227 ? -19.973 -3.083 43.155 1.00 89.00 227 GLU A N 1
ATOM 1848 C CA . GLU A 1 227 ? -18.942 -3.798 42.389 1.00 89.00 227 GLU A CA 1
ATOM 1849 C C . GLU A 1 227 ? -19.395 -4.116 40.951 1.00 89.00 227 GLU A C 1
ATOM 1851 O O . GLU A 1 227 ? -18.640 -3.895 40.002 1.00 89.00 227 GLU A O 1
ATOM 1856 N N . ALA A 1 228 ? -20.635 -4.587 40.761 1.00 90.31 228 ALA A N 1
ATOM 1857 C CA . ALA A 1 228 ? -21.194 -4.823 39.427 1.00 90.31 228 ALA A CA 1
ATOM 1858 C C . ALA A 1 228 ? -21.327 -3.519 38.619 1.00 90.31 228 ALA A C 1
ATOM 1860 O O . ALA A 1 228 ? -21.028 -3.497 37.427 1.00 90.31 228 ALA A O 1
ATOM 1861 N N . GLN A 1 229 ? -21.719 -2.415 39.266 1.00 92.38 229 GLN A N 1
ATOM 1862 C CA . GLN A 1 229 ? -21.761 -1.091 38.638 1.00 92.38 229 GLN A CA 1
ATOM 1863 C C . GLN A 1 229 ? -20.367 -0.607 38.227 1.00 92.38 229 GLN A C 1
ATOM 1865 O O . GLN A 1 229 ? -20.207 -0.115 37.112 1.00 92.38 229 GLN A O 1
ATOM 1870 N N . SER A 1 230 ? -19.359 -0.795 39.081 1.00 94.69 230 SER A N 1
ATOM 1871 C CA . SER A 1 230 ? -17.969 -0.451 38.765 1.00 94.69 230 SER A CA 1
ATOM 1872 C C . SER A 1 230 ? -17.466 -1.201 37.522 1.00 94.69 230 SER A C 1
ATOM 1874 O O . SER A 1 230 ? -16.903 -0.593 36.614 1.00 94.69 230 SER A O 1
ATOM 1876 N N . LYS A 1 231 ? -17.776 -2.503 37.403 1.00 95.12 231 LYS A N 1
ATOM 1877 C CA . LYS A 1 231 ? -17.416 -3.324 36.229 1.00 95.12 231 LYS A CA 1
ATOM 1878 C C . LYS A 1 231 ? -18.099 -2.871 34.933 1.00 95.12 231 LYS A C 1
ATOM 1880 O O . LYS A 1 231 ? -17.504 -2.984 33.858 1.00 95.12 231 LYS A O 1
ATOM 1885 N N . VAL A 1 232 ? -19.335 -2.371 35.005 1.00 96.44 232 VAL A N 1
ATOM 1886 C CA . VAL A 1 232 ? -20.009 -1.766 33.842 1.00 96.44 232 VAL A CA 1
ATOM 1887 C C . VAL A 1 232 ? -19.276 -0.502 33.405 1.00 96.44 232 VAL A C 1
ATOM 1889 O O . VAL A 1 232 ? -18.950 -0.380 32.230 1.00 96.44 232 VAL A O 1
ATOM 1892 N N . LEU A 1 233 ? -18.948 0.396 34.340 1.00 95.94 233 LEU A N 1
ATOM 1893 C CA . LEU A 1 233 ? -18.230 1.639 34.030 1.00 95.94 233 LEU A CA 1
ATOM 1894 C C . LEU A 1 233 ? -16.841 1.374 33.423 1.00 95.94 233 LEU A C 1
ATOM 1896 O O . LEU A 1 233 ? -16.453 2.031 32.459 1.00 95.94 233 LEU A O 1
ATOM 1900 N N . GLU A 1 234 ? -16.107 0.390 33.946 1.00 97.12 234 GLU A N 1
ATOM 1901 C CA . GLU A 1 234 ? -14.800 -0.019 33.415 1.00 97.12 234 GLU A CA 1
ATOM 1902 C C . GLU A 1 234 ? -14.904 -0.524 31.966 1.00 97.12 234 GLU A C 1
ATOM 1904 O O . GLU A 1 234 ? -14.162 -0.085 31.084 1.00 97.12 234 GLU A O 1
ATOM 1909 N N . THR A 1 235 ? -15.859 -1.419 31.693 1.00 95.38 235 THR A N 1
ATOM 1910 C CA . THR A 1 235 ? -16.061 -1.962 30.339 1.00 95.38 235 THR A CA 1
ATOM 1911 C C . THR A 1 235 ? -16.652 -0.939 29.368 1.00 95.38 235 THR A C 1
ATOM 1913 O O . THR A 1 235 ? -16.333 -0.982 28.181 1.00 95.38 235 THR A O 1
ATOM 1916 N N . GLU A 1 236 ? -17.439 0.025 29.851 1.00 96.75 236 GLU A N 1
ATOM 1917 C CA . GLU A 1 236 ? -17.919 1.166 29.065 1.00 96.75 236 GLU A CA 1
ATOM 1918 C C . GLU A 1 236 ? -16.761 2.065 28.613 1.00 96.75 236 GLU A C 1
ATOM 1920 O O . GLU A 1 236 ? -16.694 2.453 27.444 1.00 96.75 236 GLU A O 1
ATOM 1925 N N . LEU A 1 237 ? -15.829 2.374 29.522 1.00 97.56 237 LEU A N 1
ATOM 1926 C CA . LEU A 1 237 ? -14.617 3.135 29.212 1.00 97.56 237 LEU A CA 1
ATOM 1927 C C . LEU A 1 237 ? -13.763 2.414 28.166 1.00 97.56 237 LEU A C 1
ATOM 1929 O O . LEU A 1 237 ? -13.380 3.028 27.170 1.00 97.56 237 LEU A O 1
ATOM 1933 N N . LEU A 1 238 ? -13.528 1.110 28.346 1.00 97.19 238 LEU A N 1
ATOM 1934 C CA . LEU A 1 238 ? -12.795 0.297 27.375 1.00 97.19 238 LEU A CA 1
ATOM 1935 C C . LEU A 1 238 ? -13.490 0.286 26.007 1.00 97.19 238 LEU A C 1
ATOM 1937 O O . LEU A 1 238 ? -12.841 0.468 24.980 1.00 97.19 238 LEU A O 1
ATOM 1941 N N . TYR A 1 239 ? -14.813 0.119 25.980 1.00 97.69 239 TYR A N 1
ATOM 1942 C CA . TYR A 1 239 ? -15.581 0.148 24.739 1.00 97.69 239 TYR A CA 1
ATOM 1943 C C . TYR A 1 239 ? -15.466 1.499 24.022 1.00 97.69 239 TYR A C 1
ATOM 1945 O O . TYR A 1 239 ? -15.177 1.532 22.825 1.00 97.69 239 TYR A O 1
ATOM 1953 N N . ARG A 1 240 ? -15.607 2.620 24.744 1.00 97.56 240 ARG A N 1
ATOM 1954 C CA . ARG A 1 240 ? -15.411 3.970 24.185 1.00 97.56 240 ARG A CA 1
ATOM 1955 C C . ARG A 1 240 ? -13.996 4.184 23.647 1.00 97.56 240 ARG A C 1
ATOM 1957 O O . ARG A 1 240 ? -13.840 4.823 22.602 1.00 97.56 240 ARG A O 1
ATOM 1964 N N . GLN A 1 241 ? -12.987 3.639 24.324 1.00 97.88 241 GLN A N 1
ATOM 1965 C CA . GLN A 1 241 ? -11.610 3.673 23.842 1.00 97.88 241 GLN A CA 1
ATOM 1966 C C . GLN A 1 241 ? -11.480 2.906 22.521 1.00 97.88 241 GLN A C 1
ATOM 1968 O O . GLN A 1 241 ? -11.039 3.485 21.533 1.00 97.88 241 GLN A O 1
ATOM 1973 N N . CYS A 1 242 ? -11.972 1.664 22.449 1.00 97.31 242 CYS A N 1
ATOM 1974 C CA . CYS A 1 242 ? -11.921 0.873 21.217 1.00 97.31 242 CYS A CA 1
ATOM 1975 C C . CYS A 1 242 ? -12.678 1.525 20.047 1.00 97.31 242 CYS A C 1
ATOM 1977 O O . CYS A 1 242 ? -12.258 1.387 18.901 1.00 97.31 242 CYS A O 1
ATOM 1979 N N . VAL A 1 243 ? -13.775 2.250 20.304 1.00 97.69 243 VAL A N 1
ATOM 1980 C CA . VAL A 1 243 ? -14.473 3.033 19.263 1.00 97.69 243 VAL A CA 1
ATOM 1981 C C . VAL A 1 243 ? -13.566 4.133 18.716 1.00 97.69 243 VAL A C 1
ATOM 1983 O O . VAL A 1 243 ? -13.520 4.355 17.507 1.00 97.69 243 VAL A O 1
ATOM 1986 N N . SER A 1 244 ? -12.856 4.830 19.600 1.00 97.38 244 SER A N 1
ATOM 1987 C CA . SER A 1 244 ? -11.935 5.902 19.217 1.00 97.38 244 SER A CA 1
ATOM 1988 C C . SER A 1 244 ? -10.746 5.347 18.429 1.00 97.38 244 SER A C 1
ATOM 1990 O O . SER A 1 244 ? -10.414 5.878 17.372 1.00 97.38 244 SER A O 1
ATOM 1992 N N . ASP A 1 245 ? -10.181 4.223 18.872 1.00 96.56 245 ASP A N 1
ATOM 1993 C CA . ASP A 1 245 ? -9.076 3.542 18.190 1.00 96.56 245 ASP A CA 1
ATOM 1994 C C . ASP A 1 245 ? -9.489 3.030 16.798 1.00 96.56 245 ASP A C 1
ATOM 1996 O O . ASP A 1 245 ? -8.748 3.190 15.826 1.00 96.56 245 ASP A O 1
ATOM 2000 N N . ALA A 1 246 ? -10.698 2.471 16.658 1.00 97.25 246 ALA A N 1
ATOM 2001 C CA . ALA A 1 246 ? -11.237 2.041 15.366 1.00 97.25 246 ALA A CA 1
ATOM 2002 C C . ALA A 1 246 ? -11.415 3.217 14.387 1.00 97.25 246 ALA A C 1
ATOM 2004 O O . ALA A 1 246 ? -11.116 3.092 13.203 1.00 97.25 246 ALA A O 1
ATOM 2005 N N . LYS A 1 247 ? -11.847 4.389 14.875 1.00 96.94 247 LYS A N 1
ATOM 2006 C CA . LYS A 1 247 ? -11.948 5.604 14.046 1.00 96.94 247 LYS A CA 1
ATOM 2007 C C . LYS A 1 247 ? -10.575 6.112 13.607 1.00 96.94 247 LYS A C 1
ATOM 2009 O O . LYS A 1 247 ? -10.382 6.401 12.432 1.00 96.94 247 LYS A O 1
ATOM 2014 N N . LEU A 1 248 ? -9.608 6.169 14.525 1.00 97.38 248 LEU A N 1
ATOM 2015 C CA . LEU A 1 248 ? -8.241 6.591 14.205 1.00 97.38 248 LEU A CA 1
ATOM 2016 C C . LEU A 1 248 ? -7.584 5.657 13.180 1.00 97.38 248 LEU A C 1
ATOM 2018 O O . LEU A 1 248 ? -6.992 6.121 12.208 1.00 97.38 248 LEU A O 1
ATOM 2022 N N . THR A 1 249 ? -7.722 4.343 13.362 1.00 96.12 249 THR A N 1
ATOM 2023 C CA . THR A 1 249 ? -7.181 3.349 12.420 1.00 96.12 249 THR A CA 1
ATOM 2024 C C . THR A 1 249 ? -7.869 3.399 11.055 1.00 96.12 249 THR A C 1
ATOM 2026 O O . THR A 1 249 ? -7.191 3.239 10.039 1.00 96.12 249 THR A O 1
ATOM 2029 N N . GLN A 1 250 ? -9.169 3.708 11.002 1.00 96.94 250 GLN A N 1
ATOM 2030 C CA . GLN A 1 250 ? -9.880 3.963 9.748 1.00 96.94 250 GLN A CA 1
ATOM 2031 C C . GLN A 1 250 ? -9.322 5.194 9.014 1.00 96.94 250 GLN A C 1
ATOM 2033 O O . GLN A 1 250 ? -9.043 5.120 7.816 1.00 96.94 250 GLN A O 1
ATOM 2038 N N . ASP A 1 251 ? -9.096 6.306 9.717 1.00 96.50 251 ASP A N 1
ATOM 2039 C CA . ASP A 1 251 ? -8.510 7.515 9.124 1.00 96.50 251 ASP A CA 1
ATOM 2040 C C . ASP A 1 251 ? -7.090 7.258 8.591 1.00 96.50 251 ASP A C 1
ATOM 2042 O O . ASP A 1 251 ? -6.710 7.740 7.518 1.00 96.50 251 ASP A O 1
ATOM 2046 N N . GLU A 1 252 ? -6.286 6.478 9.318 1.00 96.81 252 GLU A N 1
ATOM 2047 C CA . GLU A 1 252 ? -4.960 6.047 8.865 1.00 96.81 252 GLU A CA 1
ATOM 2048 C C . GLU A 1 252 ? -5.027 5.149 7.624 1.00 96.81 252 GLU A C 1
ATOM 2050 O O . GLU A 1 252 ? -4.206 5.304 6.713 1.00 96.81 252 GLU A O 1
ATOM 2055 N N . LEU A 1 253 ? -6.000 4.234 7.560 1.00 96.56 253 LEU A N 1
ATOM 2056 C CA . LEU A 1 253 ? -6.215 3.358 6.409 1.00 96.56 253 LEU A CA 1
ATOM 2057 C C . LEU A 1 253 ? -6.555 4.173 5.154 1.00 96.56 253 LEU A C 1
ATOM 2059 O O . LEU A 1 253 ? -5.945 3.951 4.104 1.00 96.56 253 LEU A O 1
ATOM 2063 N N . VAL A 1 254 ? -7.453 5.158 5.271 1.00 96.12 254 VAL A N 1
ATOM 2064 C CA . VAL A 1 254 ? -7.813 6.074 4.174 1.00 96.12 254 VAL A CA 1
ATOM 2065 C C . VAL A 1 254 ? -6.591 6.867 3.707 1.00 96.12 254 VAL A C 1
ATOM 2067 O O . VAL A 1 254 ? -6.267 6.856 2.519 1.00 96.12 254 VAL A O 1
ATOM 2070 N N . LYS A 1 255 ? -5.827 7.463 4.631 1.00 96.38 255 LYS A N 1
ATOM 2071 C CA . LYS A 1 255 ? -4.584 8.184 4.291 1.00 96.38 255 LYS A CA 1
ATOM 2072 C C . LYS A 1 255 ? -3.546 7.281 3.618 1.00 96.38 255 LYS A C 1
ATOM 2074 O O . LYS A 1 255 ? -2.809 7.725 2.734 1.00 96.38 255 LYS A O 1
ATOM 2079 N N . SER A 1 256 ? -3.453 6.018 4.036 1.00 97.44 256 SER A N 1
ATOM 2080 C CA . SER A 1 256 ? -2.567 5.024 3.420 1.00 97.44 256 SER A CA 1
ATOM 2081 C C . SER A 1 256 ? -2.996 4.717 1.982 1.00 97.44 256 SER A C 1
ATOM 2083 O O . SER A 1 256 ? -2.168 4.777 1.070 1.00 97.44 256 SER A O 1
ATOM 2085 N N . LYS A 1 257 ? -4.299 4.483 1.762 1.00 96.62 257 LYS A N 1
ATOM 2086 C CA . LYS A 1 257 ? -4.898 4.268 0.436 1.00 96.62 257 LYS A CA 1
ATOM 2087 C C . LYS A 1 257 ? -4.588 5.426 -0.511 1.00 96.62 257 LYS A C 1
ATOM 2089 O O . LYS A 1 257 ? -4.063 5.201 -1.604 1.00 96.62 257 LYS A O 1
ATOM 2094 N N . GLU A 1 258 ? -4.835 6.656 -0.062 1.00 95.62 258 GLU A N 1
ATOM 2095 C CA . GLU A 1 258 ? -4.575 7.869 -0.840 1.00 95.62 258 GLU A CA 1
ATOM 2096 C C . GLU A 1 258 ? -3.111 7.992 -1.257 1.00 95.62 258 GLU A C 1
ATOM 2098 O O . GLU A 1 258 ? -2.790 8.207 -2.433 1.00 95.62 258 GLU A O 1
ATOM 2103 N N . ARG A 1 259 ? -2.206 7.803 -0.291 1.00 96.94 259 ARG A N 1
ATOM 2104 C CA . ARG A 1 259 ? -0.763 7.874 -0.515 1.00 96.94 259 ARG A CA 1
ATOM 2105 C C . ARG A 1 259 ? -0.301 6.835 -1.530 1.00 96.94 259 ARG A C 1
ATOM 2107 O O . ARG A 1 259 ? 0.442 7.189 -2.443 1.00 96.94 259 ARG A O 1
ATOM 2114 N N . ILE A 1 260 ? -0.717 5.578 -1.376 1.00 98.06 260 ILE A N 1
ATOM 2115 C CA . ILE A 1 260 ? -0.262 4.473 -2.227 1.00 98.06 260 ILE A CA 1
ATOM 2116 C C . ILE A 1 260 ? -0.700 4.682 -3.676 1.00 98.06 260 ILE A C 1
ATOM 2118 O O . ILE A 1 260 ? 0.134 4.600 -4.578 1.00 98.06 260 ILE A O 1
ATOM 2122 N N . ILE A 1 261 ? -1.978 4.985 -3.909 1.00 96.19 261 ILE A N 1
ATOM 2123 C CA . ILE A 1 261 ? -2.522 5.194 -5.260 1.00 96.19 261 ILE A CA 1
ATOM 2124 C C . ILE A 1 261 ? -1.840 6.393 -5.928 1.00 96.19 261 ILE A C 1
ATOM 2126 O O . ILE A 1 261 ? -1.276 6.253 -7.016 1.00 96.19 261 ILE A O 1
ATOM 2130 N N . THR A 1 262 ? -1.775 7.536 -5.234 1.00 94.44 262 THR A N 1
ATOM 2131 C CA . THR A 1 262 ? -1.156 8.759 -5.768 1.00 94.44 262 THR A CA 1
ATOM 2132 C C . THR A 1 262 ? 0.315 8.533 -6.120 1.00 94.44 262 THR A C 1
ATOM 2134 O O . THR A 1 262 ? 0.796 8.974 -7.168 1.00 94.44 262 THR A O 1
ATOM 2137 N N . HIS A 1 263 ? 1.064 7.858 -5.243 1.00 97.19 263 HIS A N 1
ATOM 2138 C CA . HIS A 1 263 ? 2.486 7.602 -5.461 1.00 97.19 263 HIS A CA 1
ATOM 2139 C C . HIS A 1 263 ? 2.694 6.597 -6.601 1.00 97.19 263 HIS A C 1
ATOM 2141 O O . HIS A 1 263 ? 3.519 6.835 -7.482 1.00 97.19 263 HIS A O 1
ATOM 2147 N N . THR A 1 264 ? 1.894 5.531 -6.652 1.00 97.19 264 THR A N 1
ATOM 2148 C CA . THR A 1 264 ? 1.921 4.552 -7.748 1.00 97.19 264 THR A CA 1
ATOM 2149 C C . THR A 1 264 ? 1.703 5.235 -9.098 1.00 97.19 264 THR A C 1
ATOM 2151 O O . THR A 1 264 ? 2.514 5.064 -10.008 1.00 97.19 264 THR A O 1
ATOM 2154 N N . ARG A 1 265 ? 0.683 6.095 -9.214 1.00 94.81 265 ARG A N 1
ATOM 2155 C CA . ARG A 1 265 ? 0.435 6.878 -10.430 1.00 94.81 265 ARG A CA 1
ATOM 2156 C C . ARG A 1 265 ? 1.627 7.762 -10.794 1.00 94.81 265 ARG A C 1
ATOM 2158 O O . ARG A 1 265 ? 2.069 7.731 -11.937 1.00 94.81 265 ARG A O 1
ATOM 2165 N N . LYS A 1 266 ? 2.176 8.532 -9.844 1.00 95.19 266 LYS A N 1
ATOM 2166 C CA . LYS A 1 266 ? 3.345 9.404 -10.090 1.00 95.19 266 LYS A CA 1
ATOM 2167 C C . LYS A 1 266 ? 4.544 8.619 -10.627 1.00 95.19 266 LYS A C 1
ATOM 2169 O O . LYS A 1 266 ? 5.175 9.067 -11.582 1.00 95.19 266 LYS A O 1
ATOM 2174 N N . LEU A 1 267 ? 4.829 7.453 -10.048 1.00 96.44 267 LEU A N 1
ATOM 2175 C CA . LEU A 1 267 ? 5.903 6.563 -10.493 1.00 96.44 267 LEU A CA 1
ATOM 2176 C C . LEU A 1 267 ? 5.702 6.098 -11.938 1.00 96.44 267 LEU A C 1
ATOM 2178 O O . LEU A 1 267 ? 6.643 6.143 -12.732 1.00 96.44 267 LEU A O 1
ATOM 2182 N N . ILE A 1 268 ? 4.479 5.705 -12.292 1.00 94.56 268 ILE A N 1
ATOM 2183 C CA . ILE A 1 268 ? 4.160 5.273 -13.653 1.00 94.56 268 ILE A CA 1
ATOM 2184 C C . ILE A 1 268 ? 4.229 6.444 -14.635 1.00 94.56 268 ILE A C 1
ATOM 2186 O O . ILE A 1 268 ? 4.856 6.308 -15.677 1.00 94.56 268 ILE A O 1
ATOM 2190 N N . CYS A 1 269 ? 3.694 7.620 -14.291 1.00 92.06 269 CYS A N 1
ATOM 2191 C CA . CYS A 1 269 ? 3.795 8.806 -15.146 1.00 92.06 269 CYS A CA 1
ATOM 2192 C C . CYS A 1 269 ? 5.256 9.191 -15.434 1.00 92.06 269 CYS A C 1
ATOM 2194 O O . CYS A 1 269 ? 5.586 9.572 -16.555 1.00 92.06 269 CYS A O 1
ATOM 2196 N N . GLN A 1 270 ? 6.144 9.076 -14.440 1.00 93.50 270 GLN A N 1
ATOM 2197 C CA . GLN A 1 270 ? 7.583 9.271 -14.646 1.00 93.50 270 GLN A CA 1
ATOM 2198 C C . GLN A 1 270 ? 8.159 8.229 -15.617 1.00 93.50 270 GLN A C 1
ATOM 2200 O O . GLN A 1 270 ? 8.944 8.583 -16.493 1.00 93.50 270 GLN A O 1
ATOM 2205 N N . GLY A 1 271 ? 7.752 6.962 -15.490 1.00 93.06 271 GLY A N 1
ATOM 2206 C CA . GLY A 1 271 ? 8.122 5.902 -16.428 1.00 93.06 271 GLY A CA 1
ATOM 2207 C C . GLY A 1 271 ? 7.621 6.157 -17.854 1.00 93.06 271 GLY A C 1
ATOM 2208 O O . GLY A 1 271 ? 8.382 6.016 -18.807 1.00 93.06 271 GLY A O 1
ATOM 2209 N N . ASP A 1 272 ? 6.374 6.595 -18.014 1.00 89.88 272 ASP A N 1
ATOM 2210 C CA . ASP A 1 272 ? 5.778 6.909 -19.316 1.00 89.88 272 ASP A CA 1
ATOM 2211 C C . ASP A 1 272 ? 6.471 8.089 -20.000 1.00 89.88 272 ASP A C 1
ATOM 2213 O O . ASP A 1 272 ? 6.674 8.075 -21.215 1.00 89.88 272 ASP A O 1
ATOM 2217 N N . ASN A 1 273 ? 6.859 9.112 -19.237 1.00 89.12 273 ASN A N 1
ATOM 2218 C CA . ASN A 1 273 ? 7.631 10.232 -19.771 1.00 89.12 273 ASN A CA 1
ATOM 2219 C C . ASN A 1 273 ? 9.013 9.776 -20.252 1.00 89.12 273 ASN A C 1
ATOM 2221 O O . ASN A 1 273 ? 9.406 10.133 -21.361 1.00 89.12 273 ASN A O 1
ATOM 2225 N N . LEU A 1 274 ? 9.687 8.906 -19.492 1.00 90.19 274 LEU A N 1
ATOM 2226 C CA . LEU A 1 274 ? 10.945 8.290 -19.914 1.00 90.19 274 LEU A CA 1
ATOM 2227 C C . LEU A 1 274 ? 10.764 7.483 -21.209 1.00 90.19 274 LEU A C 1
ATOM 2229 O O . LEU A 1 274 ? 11.545 7.634 -22.145 1.00 90.19 274 LEU A O 1
ATOM 2233 N N . LEU A 1 275 ? 9.700 6.682 -21.323 1.00 86.19 275 LEU A N 1
ATOM 2234 C CA . LEU A 1 275 ? 9.397 5.937 -22.552 1.00 86.19 275 LEU A CA 1
ATOM 2235 C C . LEU A 1 275 ? 9.137 6.862 -23.752 1.00 86.19 275 LEU A C 1
ATOM 2237 O O . LEU A 1 275 ? 9.592 6.570 -24.859 1.00 86.19 275 LEU A O 1
ATOM 2241 N N . LYS A 1 276 ? 8.450 7.994 -23.551 1.00 84.88 276 LYS A N 1
ATOM 2242 C CA . LYS A 1 276 ? 8.233 9.006 -24.599 1.00 84.88 276 LYS A CA 1
ATOM 2243 C C . LYS A 1 276 ? 9.540 9.662 -25.043 1.00 84.88 276 LYS A C 1
ATOM 2245 O O . LYS A 1 276 ? 9.712 9.906 -26.235 1.00 84.88 276 LYS A O 1
ATOM 2250 N N . GLU A 1 277 ? 10.448 9.953 -24.117 1.00 82.12 277 GLU A N 1
ATOM 2251 C CA . GLU A 1 277 ? 11.774 10.500 -24.429 1.00 82.12 277 GLU A CA 1
ATOM 2252 C C . GLU A 1 277 ? 12.619 9.497 -25.223 1.00 82.12 277 GLU A C 1
ATOM 2254 O O . GLU A 1 277 ? 13.167 9.846 -26.270 1.00 82.12 277 GLU A O 1
ATOM 2259 N N . VAL A 1 278 ? 12.642 8.230 -24.796 1.00 73.00 278 VAL A N 1
ATOM 2260 C CA . VAL A 1 278 ? 13.339 7.148 -25.509 1.00 73.00 278 VAL A CA 1
ATOM 2261 C C . VAL A 1 278 ? 12.744 6.933 -26.907 1.00 73.00 278 VAL A C 1
ATOM 2263 O O . VAL A 1 278 ? 13.495 6.817 -27.872 1.00 73.00 278 VAL A O 1
ATOM 2266 N N . GLY A 1 279 ? 11.414 6.953 -27.046 1.00 67.56 279 GLY A N 1
ATOM 2267 C CA . GLY A 1 279 ? 10.721 6.771 -28.329 1.00 67.56 279 GLY A CA 1
ATOM 2268 C C . GLY A 1 279 ? 10.803 7.959 -29.298 1.00 67.56 279 GLY A C 1
ATOM 2269 O O . GLY A 1 279 ? 10.583 7.786 -30.495 1.00 67.56 279 GLY A O 1
ATOM 2270 N N . ARG A 1 280 ? 11.121 9.168 -28.814 1.00 62.19 280 ARG A N 1
ATOM 2271 C CA . ARG A 1 280 ? 11.400 10.346 -29.662 1.00 62.19 280 ARG A CA 1
ATOM 2272 C C . ARG A 1 280 ? 12.854 10.420 -30.121 1.00 62.19 280 ARG A C 1
ATOM 2274 O O . ARG A 1 280 ? 13.149 11.191 -31.036 1.00 62.19 280 ARG A O 1
ATOM 2281 N N . SER A 1 281 ? 13.753 9.643 -29.514 1.00 57.12 281 SER A N 1
ATOM 2282 C CA . SER A 1 281 ? 15.153 9.593 -29.926 1.00 57.12 281 SER A CA 1
ATOM 2283 C C . SER A 1 281 ? 15.251 9.110 -31.382 1.00 57.12 281 SER A C 1
ATOM 2285 O O . SER A 1 281 ? 14.711 8.049 -31.706 1.00 57.12 281 SER A O 1
ATOM 2287 N N . PRO A 1 282 ? 15.942 9.837 -32.284 1.00 51.06 282 PRO A N 1
ATOM 2288 C CA . PRO A 1 282 ? 16.006 9.517 -33.716 1.00 51.06 282 PRO A CA 1
ATOM 2289 C C . PRO A 1 282 ? 16.619 8.140 -34.032 1.00 51.06 282 PRO A C 1
ATOM 2291 O O . PRO A 1 282 ? 16.519 7.669 -35.162 1.00 51.06 282 PRO A O 1
ATOM 2294 N N . HIS A 1 283 ? 17.209 7.469 -33.039 1.00 52.84 283 HIS A N 1
ATOM 2295 C CA . HIS A 1 283 ? 17.751 6.113 -33.143 1.00 52.84 283 HIS A CA 1
ATOM 2296 C C . HIS A 1 283 ? 16.764 4.991 -32.739 1.00 52.84 283 HIS A C 1
ATOM 2298 O O . HIS A 1 283 ? 17.076 3.815 -32.950 1.00 52.84 283 HIS A O 1
ATOM 2304 N N . TYR A 1 284 ? 15.577 5.331 -32.214 1.00 53.34 284 TYR A N 1
ATOM 2305 C CA . TYR A 1 284 ? 14.498 4.398 -31.852 1.00 53.34 284 TYR A CA 1
ATOM 2306 C C . TYR A 1 284 ? 13.120 4.888 -32.325 1.00 53.34 284 TYR A C 1
ATOM 2308 O O . TYR A 1 284 ? 12.289 5.301 -31.516 1.00 53.34 284 TYR A O 1
ATOM 2316 N N . PRO A 1 285 ? 12.809 4.807 -33.627 1.00 48.12 285 PRO A N 1
ATOM 2317 C CA . PRO A 1 285 ? 11.431 4.932 -34.064 1.00 48.12 285 PRO A CA 1
ATOM 2318 C C . PRO A 1 285 ? 10.679 3.663 -33.632 1.00 48.12 285 PRO A C 1
ATOM 2320 O O . PRO A 1 285 ? 10.717 2.643 -34.312 1.00 48.12 285 PRO A O 1
ATOM 2323 N N . LEU A 1 286 ? 10.008 3.714 -32.476 1.00 46.09 286 LEU A N 1
ATOM 2324 C CA . LEU A 1 286 ? 9.066 2.669 -32.034 1.00 46.09 286 LEU A CA 1
ATOM 2325 C C . LEU A 1 286 ? 7.866 2.525 -32.992 1.00 46.09 286 LEU A C 1
ATOM 2327 O O . LEU A 1 286 ? 7.160 1.524 -32.945 1.00 46.09 286 LEU A O 1
ATOM 2331 N N . TYR A 1 287 ? 7.680 3.494 -33.892 1.00 34.19 287 TYR A N 1
ATOM 2332 C CA . TYR A 1 287 ? 6.786 3.417 -35.040 1.00 34.19 287 TYR A CA 1
ATOM 2333 C C . TYR A 1 287 ? 7.572 3.669 -36.326 1.00 34.19 287 TYR A C 1
ATOM 2335 O O . TYR A 1 287 ? 8.317 4.654 -36.375 1.00 34.19 287 TYR A O 1
ATOM 2343 N N . PRO A 1 288 ? 7.400 2.855 -37.383 1.00 35.78 288 PRO A N 1
ATOM 2344 C CA . PRO A 1 288 ? 7.969 3.174 -38.683 1.00 35.78 288 PRO A CA 1
ATOM 2345 C C . PRO A 1 288 ? 7.419 4.536 -39.123 1.00 35.78 288 PRO A C 1
ATOM 2347 O O . PRO A 1 288 ? 6.209 4.708 -39.268 1.00 35.78 288 PRO A O 1
ATOM 2350 N N . ARG A 1 289 ? 8.295 5.536 -39.301 1.00 37.94 289 ARG A N 1
ATOM 2351 C CA . ARG A 1 289 ? 7.887 6.780 -39.963 1.00 37.94 289 ARG A CA 1
ATOM 2352 C C . ARG A 1 289 ? 7.444 6.394 -41.376 1.00 37.94 289 ARG A C 1
ATOM 2354 O O . ARG A 1 289 ? 8.259 5.786 -42.072 1.00 37.94 289 ARG A O 1
ATOM 2361 N N . PRO A 1 290 ? 6.218 6.728 -41.816 1.00 34.56 290 PRO A N 1
ATOM 2362 C CA . PRO A 1 290 ? 5.863 6.568 -43.214 1.00 34.56 290 PRO A CA 1
ATOM 2363 C C . PRO A 1 290 ? 6.876 7.365 -44.029 1.00 34.56 290 PRO A C 1
ATOM 2365 O O . PRO A 1 290 ? 7.106 8.554 -43.780 1.00 34.56 290 PRO A O 1
ATOM 2368 N N . SER A 1 291 ? 7.554 6.661 -44.929 1.00 36.06 291 SER A N 1
ATOM 2369 C CA . SER A 1 291 ? 8.544 7.206 -45.840 1.00 36.06 291 SER A CA 1
ATOM 2370 C C . SER A 1 291 ? 7.942 8.441 -46.502 1.00 36.06 291 SER A C 1
ATOM 2372 O O . SER A 1 291 ? 6.963 8.327 -47.238 1.00 36.06 291 SER A O 1
ATOM 2374 N N . ARG A 1 292 ? 8.497 9.634 -46.245 1.00 40.03 292 ARG A N 1
ATOM 2375 C CA . ARG A 1 292 ? 8.251 10.771 -47.134 1.00 40.03 292 ARG A CA 1
ATOM 2376 C C . ARG A 1 292 ? 8.847 10.372 -48.475 1.00 40.03 292 ARG A C 1
ATOM 2378 O O . ARG A 1 292 ? 10.056 10.476 -48.663 1.00 40.03 292 ARG A O 1
ATOM 2385 N N . ILE A 1 293 ? 7.996 9.875 -49.366 1.00 38.50 293 ILE A N 1
ATOM 2386 C CA . ILE A 1 293 ? 8.267 9.830 -50.794 1.00 38.50 293 ILE A CA 1
ATOM 2387 C C . ILE A 1 293 ? 8.569 11.280 -51.162 1.00 38.50 293 ILE A C 1
ATOM 2389 O O . ILE A 1 293 ? 7.699 12.149 -51.103 1.00 38.50 293 ILE A O 1
ATOM 2393 N N . ARG A 1 294 ? 9.849 11.560 -51.402 1.00 37.97 294 ARG A N 1
ATOM 2394 C CA . ARG A 1 294 ? 10.292 12.806 -52.006 1.00 37.97 294 ARG A CA 1
ATOM 2395 C C . ARG A 1 294 ? 9.758 12.748 -53.434 1.00 37.97 294 ARG A C 1
ATOM 2397 O O . ARG A 1 294 ? 10.303 12.022 -54.254 1.00 37.97 294 ARG A O 1
ATOM 2404 N N . SER A 1 295 ? 8.645 13.427 -53.685 1.00 40.56 295 SER A N 1
ATOM 2405 C CA . SER A 1 295 ? 8.228 13.759 -55.040 1.00 40.56 295 SER A CA 1
ATOM 2406 C C . SER A 1 295 ? 9.287 14.701 -55.599 1.00 40.56 295 SER A C 1
ATOM 2408 O O . SER A 1 295 ? 9.367 15.860 -55.190 1.00 40.56 295 SER A O 1
ATOM 2410 N N . GLU A 1 296 ? 10.155 14.160 -56.444 1.00 38.88 296 GLU A N 1
ATOM 2411 C CA . GLU A 1 296 ? 10.933 14.955 -57.381 1.00 38.88 296 GLU A CA 1
ATOM 2412 C C . GLU A 1 296 ? 9.947 15.644 -58.332 1.00 38.88 296 GLU A C 1
ATOM 2414 O O . GLU A 1 296 ? 9.160 14.984 -59.014 1.00 38.88 296 GLU A O 1
ATOM 2419 N N . GLN A 1 297 ? 9.963 16.973 -58.303 1.00 39.94 297 GLN A N 1
ATOM 2420 C CA . GLN A 1 297 ? 9.567 17.871 -59.382 1.00 39.94 297 GLN A CA 1
ATOM 2421 C C . GLN A 1 297 ? 10.615 18.975 -59.440 1.00 39.94 297 GLN A C 1
ATOM 2423 O O . GLN A 1 297 ? 11.029 19.433 -58.347 1.00 39.94 297 GLN A O 1
#

Radius of gyration: 37.63 Å; Cα contacts (8 Å, |Δi|>4): 124; chains: 1; bounding box: 87×67×119 Å

Nearest PDB structures (foldseek):
  4wpc-assembly1_B  TM=5.916E-01  e=8.930E-04  Saccharomyces cerevisiae S288C
  4wpc-assembly1_A  TM=5.768E-01  e=8.475E-04  Saccharomyces cerevisiae S288C
  2v0o-assembly2_C  TM=3.628E-01  e=5.300E-03  Homo sapiens
  5c22-assembly4_D  TM=4.562E-01  e=1.437E-01  Escherichia coli
  7sqc-assembly1_1W  TM=2.371E-01  e=3.500E-01  Chlamydomonas reinhardtii

Mean predicted aligned error: 16.07 Å

Foldseek 3Di:
DDDDDDPDDPPPPPPDDPVVVVVVVVVVVVVVVVLDDDDPPDDDDPPPDDLVVVVVVDDLVVLLVVLLPDSCSLVVLLVVLVVLLVVLVVVLVVLV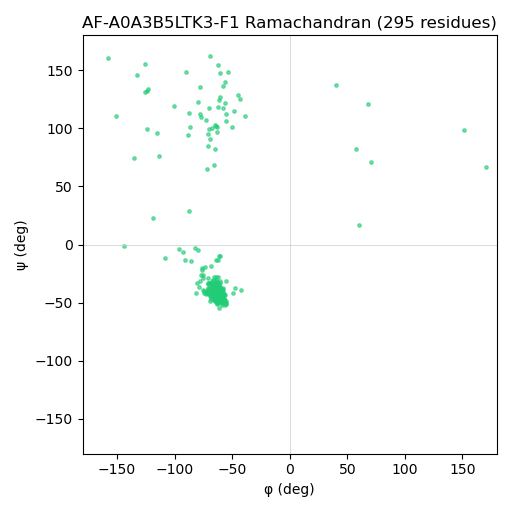VVLVVVVVVVVVVPDDDDDDDPPVVVVVVVVVVVVVVVVVVVVVLSVVSVVLSVVSVVLSVVSVVLSVVLVVLLVVLVVQLVVLVVQLVVLVVQLVVLVVVLVVLVVVLVVCVVPPDDPVVVVVSVVVNVVSVVSNVVSVVSNVVSVVSSVVSVVVSSVSSSVSSSVSSVSVVVSVVSVVVVCPPPSHVVDPDPDPPPPDD

Secondary structure (DSSP, 8-state):
-----------------HHHHHHHHHHHHHHHHTTS-----S------SSHHHHTTTS-HHHHHHHHHHSTTHHHHHHHHHHHHHHHHHHHHHHHHHHHHHHHHHHHGGG-------TTHHHHHHHHHHHHHHHHHHHHHHHHHHHHHHHHHHHHHHHHHHHHHHHHHHHHHHHHHHHHHHHHHHHHHHHHHHHHHHHHHHHHHHHHTTSS---HHHHHHHHHHHHHHHHHHHHHHHHHHHHHHHHHHHHHHHHHHHHHHHHHHHHHHHHHHHHHHHHHHSTT--SSPPP-------